Protein AF-A0A7S3C9S2-F1 (afdb_monomer)

Radius of gyration: 31.29 Å; Cα contacts (8 Å, |Δi|>4): 564; chains: 1; bounding box: 54×64×86 Å

Structure (mmCIF, N/CA/C/O backbone):
data_AF-A0A7S3C9S2-F1
#
_entry.id   AF-A0A7S3C9S2-F1
#
loop_
_atom_site.group_PDB
_atom_site.id
_atom_site.type_symbol
_atom_site.label_atom_id
_atom_site.label_alt_id
_atom_site.label_comp_id
_atom_site.label_asym_id
_atom_site.label_entity_id
_atom_site.label_seq_id
_atom_site.pdbx_PDB_ins_code
_atom_site.Cartn_x
_atom_site.Cartn_y
_atom_site.Cartn_z
_atom_site.occupancy
_atom_site.B_iso_or_equiv
_atom_site.auth_seq_id
_atom_site.auth_comp_id
_atom_site.auth_asym_id
_atom_site.auth_atom_id
_atom_site.pdbx_PDB_model_num
ATOM 1 N N . ASP A 1 1 ? 11.816 40.343 -44.370 1.00 40.06 1 ASP A N 1
ATOM 2 C CA . ASP A 1 1 ? 11.109 40.773 -45.582 1.00 40.06 1 ASP A CA 1
ATOM 3 C C . ASP A 1 1 ? 9.606 40.590 -45.374 1.00 40.06 1 ASP A C 1
ATOM 5 O O . ASP A 1 1 ? 9.156 39.450 -45.310 1.00 40.06 1 ASP A O 1
ATOM 9 N N . PRO A 1 2 ? 8.834 41.664 -45.142 1.00 35.62 2 PRO A N 1
ATOM 10 C CA . PRO A 1 2 ? 7.395 41.595 -44.859 1.00 35.62 2 PRO A CA 1
ATOM 11 C C . PRO A 1 2 ? 6.523 41.187 -46.069 1.00 35.62 2 PRO A C 1
ATOM 13 O O . PRO A 1 2 ? 5.301 41.189 -45.965 1.00 35.62 2 PRO A O 1
ATOM 16 N N . HIS A 1 3 ? 7.127 40.784 -47.194 1.00 41.06 3 HIS A N 1
ATOM 17 C CA . HIS A 1 3 ? 6.442 40.414 -48.440 1.00 41.06 3 HIS A CA 1
ATOM 18 C C . HIS A 1 3 ? 6.370 38.905 -48.750 1.00 41.06 3 HIS A C 1
ATOM 20 O O . HIS A 1 3 ? 6.103 38.541 -49.891 1.00 41.06 3 HIS A O 1
ATOM 26 N N . ASN A 1 4 ? 6.585 37.995 -47.792 1.00 47.38 4 ASN A N 1
ATOM 27 C CA . ASN A 1 4 ? 6.572 36.554 -48.105 1.00 47.38 4 ASN A CA 1
ATOM 28 C C . ASN A 1 4 ? 5.754 35.700 -47.125 1.00 47.38 4 ASN A C 1
ATOM 30 O O . ASN A 1 4 ? 6.215 34.672 -46.631 1.00 47.38 4 ASN A O 1
ATOM 34 N N . THR A 1 5 ? 4.516 36.108 -46.849 1.00 48.00 5 THR A N 1
ATOM 35 C CA . THR A 1 5 ? 3.483 35.215 -46.307 1.00 48.00 5 THR A CA 1
ATOM 36 C C . THR A 1 5 ? 2.934 34.348 -47.439 1.00 48.00 5 THR A C 1
ATOM 38 O O . THR A 1 5 ? 1.958 34.685 -48.102 1.00 48.00 5 THR A O 1
ATOM 41 N N . GLN A 1 6 ? 3.588 33.216 -47.697 1.00 52.66 6 GLN A N 1
ATOM 42 C CA . GLN A 1 6 ? 3.094 32.241 -48.667 1.00 52.66 6 GLN A CA 1
ATOM 43 C C . GLN A 1 6 ? 1.871 31.529 -48.092 1.00 52.66 6 GLN A C 1
ATOM 45 O O . GLN A 1 6 ? 1.983 30.743 -47.152 1.00 52.66 6 GLN A O 1
ATOM 50 N N . SER A 1 7 ? 0.702 31.810 -48.662 1.00 57.12 7 SER A N 1
ATOM 51 C CA . SER A 1 7 ? -0.530 31.062 -48.439 1.00 57.12 7 SER A CA 1
ATOM 52 C C . SER A 1 7 ? -0.362 29.639 -48.977 1.00 57.12 7 SER A C 1
ATOM 54 O O . SER A 1 7 ? -0.578 29.360 -50.153 1.00 57.12 7 SER A O 1
ATOM 56 N N . GLY A 1 8 ? 0.076 28.725 -48.113 1.00 61.81 8 GLY A N 1
ATOM 57 C CA . GLY A 1 8 ? 0.123 27.304 -48.426 1.00 61.81 8 GLY A CA 1
ATOM 58 C C . GLY A 1 8 ? -1.188 26.615 -48.056 1.00 61.81 8 GLY A C 1
ATOM 59 O O . GLY A 1 8 ? -1.656 26.759 -46.928 1.00 61.81 8 GLY A O 1
ATOM 60 N N . CYS A 1 9 ? -1.779 25.841 -48.967 1.00 68.50 9 CYS A N 1
ATOM 61 C CA . CYS A 1 9 ? -2.908 24.970 -48.631 1.00 68.50 9 CYS A CA 1
ATOM 62 C C . CYS A 1 9 ? -2.369 23.630 -48.105 1.00 68.50 9 CYS A C 1
ATOM 64 O O . CYS A 1 9 ? -1.525 23.006 -48.756 1.00 68.50 9 CYS A O 1
ATOM 66 N N . ARG A 1 10 ? -2.841 23.186 -46.931 1.00 73.94 10 ARG A N 1
ATOM 67 C CA . ARG A 1 10 ? -2.559 21.855 -46.374 1.00 73.94 10 ARG A CA 1
ATOM 68 C C . ARG A 1 10 ? -3.862 21.080 -46.251 1.00 73.94 10 ARG A C 1
ATOM 70 O O . ARG A 1 10 ? -4.738 21.471 -45.486 1.00 73.94 10 ARG A O 1
ATOM 77 N N . LEU A 1 11 ? -3.960 19.971 -46.975 1.00 78.31 11 LEU A N 1
ATOM 78 C CA . LEU A 1 11 ? -5.043 19.002 -46.816 1.00 78.31 11 LEU A CA 1
ATOM 79 C C . LEU A 1 11 ? -4.501 17.792 -46.064 1.00 78.31 11 LEU A C 1
ATOM 81 O O . LEU A 1 11 ? -3.455 17.257 -46.431 1.00 78.31 11 LEU A O 1
ATOM 85 N N . THR A 1 12 ? -5.214 17.380 -45.020 1.00 80.06 12 THR A N 1
ATOM 86 C CA . THR A 1 12 ? -4.836 16.265 -44.150 1.00 80.06 12 THR A CA 1
ATOM 87 C C . THR A 1 12 ? -5.957 15.234 -44.147 1.00 80.06 12 THR A C 1
ATOM 89 O O . THR A 1 12 ? -7.063 15.504 -43.686 1.00 80.06 12 THR A O 1
ATOM 92 N N . PHE A 1 13 ? -5.658 14.039 -44.648 1.00 84.25 13 PHE A N 1
ATOM 93 C CA . PHE A 1 13 ? -6.542 12.879 -44.632 1.00 84.25 13 PHE A CA 1
ATOM 94 C C . PHE A 1 13 ? -6.069 11.925 -43.544 1.00 84.25 13 PHE A C 1
ATOM 96 O O . PHE A 1 13 ? -4.924 11.481 -43.571 1.00 84.25 13 PHE A O 1
ATOM 103 N N . THR A 1 14 ? -6.924 11.592 -42.581 1.00 85.81 14 THR A N 1
ATOM 104 C CA . THR A 1 14 ? -6.569 10.665 -41.502 1.00 85.81 14 THR A CA 1
ATOM 105 C C . THR A 1 14 ? -7.602 9.560 -41.375 1.00 85.81 14 THR A C 1
ATOM 107 O O . THR A 1 14 ? -8.790 9.748 -41.626 1.00 85.81 14 THR A O 1
ATOM 110 N N . GLY A 1 15 ? -7.136 8.378 -40.986 1.00 82.00 15 GLY A N 1
ATOM 111 C CA . GLY A 1 15 ? -7.998 7.244 -40.703 1.00 82.00 15 GLY A CA 1
ATOM 112 C C . GLY A 1 15 ? -7.443 6.436 -39.545 1.00 82.00 15 GLY A C 1
ATOM 113 O O . GLY A 1 15 ? -6.266 6.070 -39.528 1.00 82.00 15 GLY A O 1
ATOM 114 N N . GLN A 1 16 ? -8.300 6.134 -38.574 1.00 83.25 16 GLN A N 1
ATOM 115 C CA . GLN A 1 16 ? -7.937 5.350 -37.401 1.00 83.25 16 GLN A CA 1
ATOM 116 C C . GLN A 1 16 ? -8.878 4.150 -37.253 1.00 83.25 16 GLN A C 1
ATOM 118 O O . GLN A 1 16 ? -10.098 4.274 -37.266 1.00 83.25 16 GLN A O 1
ATOM 123 N N . ARG A 1 17 ? -8.292 2.961 -37.110 1.00 81.25 17 ARG A N 1
ATOM 124 C CA . ARG A 1 17 ? -8.945 1.705 -36.719 1.00 81.25 17 ARG A CA 1
ATOM 125 C C . ARG A 1 17 ? -8.229 1.138 -35.493 1.00 81.25 17 ARG A C 1
ATOM 127 O O . ARG A 1 17 ? -7.090 1.503 -35.220 1.00 81.25 17 ARG A O 1
ATOM 134 N N . LYS A 1 18 ? -8.877 0.204 -34.787 1.00 71.62 18 LYS A N 1
ATOM 135 C CA . LYS A 1 18 ? -8.487 -0.343 -33.465 1.00 71.62 18 LYS A CA 1
ATOM 136 C C . LYS A 1 18 ? -6.972 -0.526 -33.233 1.00 71.62 18 LYS A C 1
ATOM 138 O O . LYS A 1 18 ? -6.504 -0.193 -32.156 1.00 71.62 18 LYS A O 1
ATOM 143 N N . ASN A 1 19 ? -6.210 -0.969 -34.242 1.00 74.44 19 ASN A N 1
ATOM 144 C CA . ASN A 1 19 ? -4.750 -1.155 -34.176 1.00 74.44 19 ASN A CA 1
ATOM 145 C C . ASN A 1 19 ? -3.974 -0.521 -35.348 1.00 74.44 19 ASN A C 1
ATOM 147 O O . ASN A 1 19 ? -2.808 -0.847 -35.565 1.00 74.44 19 ASN A O 1
ATOM 151 N N . ARG A 1 20 ? -4.609 0.323 -36.164 1.00 76.94 20 ARG A N 1
ATOM 152 C CA . ARG A 1 20 ? -3.981 0.925 -37.345 1.00 76.94 20 ARG A CA 1
ATOM 153 C C . ARG A 1 20 ? -4.358 2.390 -37.436 1.00 76.94 20 ARG A C 1
ATOM 155 O O . ARG A 1 20 ? -5.537 2.712 -37.384 1.00 76.94 20 ARG A O 1
ATOM 162 N N . ALA A 1 21 ? -3.379 3.255 -37.624 1.00 81.12 21 ALA A N 1
ATOM 163 C CA . ALA A 1 21 ? -3.624 4.662 -37.894 1.00 81.12 21 ALA A CA 1
ATOM 164 C C . ALA A 1 21 ? -2.804 5.086 -39.100 1.00 81.12 21 ALA A C 1
ATOM 166 O O . ALA A 1 21 ? -1.632 4.721 -39.208 1.00 81.12 21 ALA A O 1
ATOM 167 N N . TRP A 1 22 ? -3.409 5.856 -39.989 1.00 84.12 22 TRP A N 1
ATOM 168 C CA . TRP A 1 22 ? -2.713 6.452 -41.112 1.00 84.12 22 TRP A CA 1
ATOM 169 C C . TRP A 1 22 ? -3.092 7.921 -41.255 1.00 84.12 22 TRP A C 1
ATOM 171 O O . TRP A 1 22 ? -4.183 8.341 -40.869 1.00 84.12 22 TRP A O 1
ATOM 181 N N . ALA A 1 23 ? -2.154 8.697 -41.775 1.00 79.75 23 ALA A N 1
ATOM 182 C CA . ALA A 1 23 ? -2.336 10.096 -42.107 1.00 79.75 23 ALA A CA 1
ATOM 183 C C . ALA A 1 23 ? -1.644 10.370 -43.439 1.00 79.75 23 ALA A C 1
ATOM 185 O O . ALA A 1 23 ? -0.548 9.865 -43.673 1.00 79.75 23 ALA A O 1
ATOM 186 N N . PHE A 1 24 ? -2.276 11.153 -44.296 1.00 81.69 24 PHE A N 1
ATOM 187 C CA . PHE A 1 24 ? -1.730 11.602 -45.560 1.00 81.69 24 PHE A CA 1
ATOM 188 C C . PHE A 1 24 ? -1.952 13.101 -45.681 1.00 81.69 24 PHE A C 1
ATOM 190 O O . PHE A 1 24 ? -3.086 13.572 -45.674 1.00 81.69 24 PHE A O 1
ATOM 197 N N . ASP A 1 25 ? -0.854 13.832 -45.779 1.00 78.69 25 ASP A N 1
ATOM 198 C CA . ASP A 1 25 ? -0.838 15.276 -45.898 1.00 78.69 25 ASP A CA 1
ATOM 199 C C . ASP A 1 25 ? -0.351 15.659 -47.291 1.00 78.69 25 ASP A C 1
ATOM 201 O O . ASP A 1 25 ? 0.699 15.188 -47.732 1.00 78.69 25 ASP A O 1
ATOM 205 N N . THR A 1 26 ? -1.070 16.557 -47.955 1.00 77.88 26 THR A N 1
ATOM 206 C CA . THR A 1 26 ? -0.602 17.246 -49.164 1.00 77.88 26 THR A CA 1
ATOM 207 C C . THR A 1 26 ? -0.434 18.721 -48.856 1.00 77.88 26 THR A C 1
ATOM 209 O O . THR A 1 26 ? -1.352 19.350 -48.326 1.00 77.88 26 THR A O 1
ATOM 212 N N . TYR A 1 27 ? 0.725 19.274 -49.193 1.00 75.62 27 TYR A N 1
ATOM 213 C CA . TYR A 1 27 ? 1.062 20.677 -48.996 1.00 75.62 27 TYR A CA 1
ATOM 214 C C . TYR A 1 27 ? 1.377 21.333 -50.343 1.00 75.62 27 TYR A C 1
ATOM 216 O O . TYR A 1 27 ? 2.265 20.896 -51.075 1.00 75.62 27 TYR A O 1
ATOM 224 N N . ALA A 1 28 ? 0.645 22.400 -50.656 1.00 60.25 28 ALA A N 1
ATOM 225 C CA . ALA A 1 28 ? 0.863 23.238 -51.829 1.00 60.25 28 ALA A CA 1
ATOM 226 C C . ALA A 1 28 ? 1.344 24.625 -51.371 1.00 60.25 28 ALA A C 1
ATOM 228 O O . ALA A 1 28 ? 0.537 25.422 -50.905 1.00 60.25 28 ALA A O 1
ATOM 229 N N . GLY A 1 29 ? 2.660 24.873 -51.458 1.00 63.59 29 GLY A N 1
ATOM 230 C CA . GLY A 1 29 ? 3.357 26.142 -51.164 1.00 63.59 29 GLY A CA 1
ATOM 231 C C . GLY A 1 29 ? 4.508 26.376 -52.166 1.00 63.59 29 GLY A C 1
ATOM 232 O O . GLY A 1 29 ? 4.402 25.903 -53.293 1.00 63.59 29 GLY A O 1
ATOM 233 N N . LYS A 1 30 ? 5.634 27.028 -51.798 1.00 54.78 30 LYS A N 1
ATOM 234 C CA . LYS A 1 30 ? 6.797 27.226 -52.717 1.00 54.78 30 LYS A CA 1
ATOM 235 C C . LYS A 1 30 ? 7.323 25.940 -53.363 1.00 54.78 30 LYS A C 1
ATOM 237 O O . LYS A 1 30 ? 7.888 25.984 -54.450 1.00 54.78 30 LYS A O 1
ATOM 242 N N . VAL A 1 31 ? 7.191 24.822 -52.655 1.00 57.59 31 VAL A N 1
ATOM 243 C CA . VAL A 1 31 ? 7.533 23.478 -53.116 1.00 57.59 31 VAL A CA 1
ATOM 244 C C . VAL A 1 31 ? 6.328 22.600 -52.808 1.00 57.59 31 VAL A C 1
ATOM 246 O O . VAL A 1 31 ? 5.899 22.527 -51.655 1.00 57.59 31 VAL A O 1
ATOM 249 N N . MET A 1 32 ? 5.752 21.976 -53.836 1.00 67.19 32 MET A N 1
ATOM 250 C CA . MET A 1 32 ? 4.697 20.986 -53.636 1.00 67.19 32 MET A CA 1
ATOM 251 C C . MET A 1 32 ? 5.268 19.739 -52.975 1.00 67.19 32 MET A C 1
ATOM 253 O O . MET A 1 32 ? 6.353 19.275 -53.328 1.00 67.19 32 MET A O 1
ATOM 257 N N . GLY A 1 33 ? 4.501 19.153 -52.062 1.00 69.50 33 GLY A N 1
ATOM 258 C CA . GLY A 1 33 ? 4.828 17.827 -51.590 1.00 69.50 33 GLY A CA 1
ATOM 259 C C . GLY A 1 33 ? 3.732 17.110 -50.835 1.00 69.50 33 GLY A C 1
ATOM 260 O O . GLY A 1 33 ? 2.665 17.639 -50.533 1.00 69.50 33 GLY A O 1
ATOM 261 N N . PHE A 1 34 ? 4.021 15.846 -50.574 1.00 76.25 34 PHE A N 1
ATOM 262 C CA . PHE A 1 34 ? 3.173 14.908 -49.879 1.00 76.25 34 PHE A CA 1
ATOM 263 C C . PHE A 1 34 ? 3.948 14.270 -48.728 1.00 76.25 34 PHE A C 1
ATOM 265 O O . PHE A 1 34 ? 5.146 13.984 -48.835 1.00 76.25 34 PHE A O 1
ATOM 272 N N . SER A 1 35 ? 3.248 13.999 -47.631 1.00 77.75 35 SER A N 1
ATOM 273 C CA . SER A 1 35 ? 3.745 13.130 -46.576 1.00 77.75 35 SER A CA 1
ATOM 274 C C . SER A 1 35 ? 2.661 12.170 -46.109 1.00 77.75 35 SER A C 1
ATOM 276 O O . SER A 1 35 ? 1.636 12.597 -45.590 1.00 77.75 35 SER A O 1
ATOM 278 N N . GLY A 1 36 ? 2.891 10.873 -46.266 1.00 77.06 36 GLY A N 1
ATOM 279 C CA . GLY A 1 36 ? 2.043 9.814 -45.737 1.00 77.06 36 GLY A CA 1
ATOM 280 C C . GLY A 1 36 ? 2.724 9.101 -44.580 1.00 77.06 36 GLY A C 1
ATOM 281 O O . GLY A 1 36 ? 3.916 8.821 -44.644 1.00 77.06 36 GLY A O 1
ATOM 282 N N . GLN A 1 37 ? 1.982 8.757 -43.534 1.00 79.88 37 GLN A N 1
ATOM 283 C CA . GLN A 1 37 ? 2.429 7.824 -42.509 1.00 79.88 37 GLN A CA 1
ATOM 284 C C . GLN A 1 37 ? 1.363 6.768 -42.240 1.00 79.88 37 GLN A C 1
ATOM 286 O O . GLN A 1 37 ? 0.199 7.094 -42.042 1.00 79.88 37 GLN A O 1
ATOM 291 N N . GLY A 1 38 ? 1.763 5.502 -42.207 1.00 77.94 38 GLY A N 1
ATOM 292 C CA . GLY A 1 38 ? 0.939 4.377 -41.784 1.00 77.94 38 GLY A CA 1
ATOM 293 C C . GLY A 1 38 ? 1.565 3.741 -40.556 1.00 77.94 38 GLY A C 1
ATOM 294 O O . GLY A 1 38 ? 2.767 3.509 -40.532 1.00 77.94 38 GLY A O 1
ATOM 295 N N . THR A 1 39 ? 0.777 3.468 -39.525 1.00 77.88 39 THR A N 1
ATOM 296 C CA . THR A 1 39 ? 1.230 2.809 -38.300 1.00 77.88 39 THR A CA 1
ATOM 297 C C . THR A 1 39 ? 0.312 1.643 -37.968 1.00 77.88 39 THR A C 1
ATOM 299 O O . THR A 1 39 ? -0.909 1.771 -38.028 1.00 77.88 39 THR A O 1
ATOM 302 N N . ALA A 1 40 ? 0.897 0.502 -37.622 1.00 79.12 40 ALA A N 1
ATOM 303 C CA . ALA A 1 40 ? 0.190 -0.677 -37.146 1.00 79.12 40 ALA A CA 1
ATOM 304 C C . ALA A 1 40 ? 0.758 -1.078 -35.785 1.00 79.12 40 ALA A C 1
ATOM 306 O O . ALA A 1 40 ? 1.971 -1.234 -35.641 1.00 79.12 40 ALA A O 1
ATOM 307 N N . LEU A 1 41 ? -0.121 -1.229 -34.796 1.00 78.12 41 LEU A N 1
ATOM 308 C CA . LEU A 1 41 ? 0.212 -1.748 -33.477 1.00 78.12 41 LEU A CA 1
ATOM 309 C C . LEU A 1 41 ? -0.054 -3.253 -33.447 1.00 78.12 41 LEU A C 1
ATOM 311 O O . LEU A 1 41 ? -1.139 -3.716 -33.799 1.00 78.12 41 LEU A O 1
ATOM 315 N N . LEU A 1 42 ? 0.945 -4.012 -33.022 1.00 74.94 42 LEU A N 1
ATOM 316 C CA . LEU A 1 42 ? 0.909 -5.462 -32.910 1.00 74.94 42 LEU A CA 1
ATOM 317 C C . LEU A 1 42 ? 1.064 -5.825 -31.432 1.00 74.94 42 LEU A C 1
ATOM 319 O O . LEU A 1 42 ? 2.103 -5.522 -30.846 1.00 74.94 42 LEU A O 1
ATOM 323 N N . PRO A 1 43 ? 0.058 -6.440 -30.791 1.00 65.94 43 PRO A N 1
ATOM 324 C CA . PRO A 1 43 ? 0.254 -6.992 -29.461 1.00 65.94 43 PRO A CA 1
ATOM 325 C C . PRO A 1 43 ? 1.251 -8.147 -29.566 1.00 65.94 43 PRO A C 1
ATOM 327 O O . PRO A 1 43 ? 1.032 -9.082 -30.333 1.00 65.94 43 PRO A O 1
ATOM 330 N N . LEU A 1 44 ? 2.355 -8.060 -28.831 1.00 67.06 44 LEU A N 1
ATOM 331 C CA . LEU A 1 44 ? 3.377 -9.101 -28.829 1.00 67.06 44 LEU A CA 1
ATOM 332 C C . LEU A 1 44 ? 3.192 -9.994 -27.593 1.00 67.06 44 LEU A C 1
ATOM 334 O O . LEU A 1 44 ? 2.867 -9.479 -26.518 1.00 67.06 44 LEU A O 1
ATOM 338 N N . PRO A 1 45 ? 3.374 -11.321 -27.720 1.00 58.19 45 PRO A N 1
ATOM 339 C CA . PRO A 1 45 ? 3.282 -12.229 -26.585 1.00 58.19 45 PRO A CA 1
ATOM 340 C C . PRO A 1 45 ? 4.400 -11.913 -25.578 1.00 58.19 45 PRO A C 1
ATOM 342 O O . PRO A 1 45 ? 5.584 -12.041 -25.879 1.00 58.19 45 PRO A O 1
ATOM 345 N N . GLY A 1 46 ? 4.018 -11.451 -24.385 1.00 54.03 46 GLY A N 1
ATOM 346 C CA . GLY A 1 46 ? 4.934 -11.114 -23.294 1.00 54.03 46 GLY A CA 1
ATOM 347 C C . GLY A 1 46 ? 4.984 -12.233 -22.257 1.00 54.03 46 GLY A C 1
ATOM 348 O O . GLY A 1 46 ? 4.031 -12.418 -21.504 1.00 54.03 46 GLY A O 1
ATOM 349 N N . GLY A 1 47 ? 6.091 -12.979 -22.250 1.00 44.31 47 GLY A N 1
ATOM 350 C CA . GLY A 1 47 ? 6.291 -14.217 -21.495 1.00 44.31 47 GLY A CA 1
ATOM 351 C C . GLY A 1 47 ? 6.278 -14.106 -19.965 1.00 44.31 47 GLY A C 1
ATOM 352 O O . GLY A 1 47 ? 6.685 -13.110 -19.366 1.00 44.31 47 GLY A O 1
ATOM 353 N N . GLY A 1 48 ? 5.819 -15.200 -19.353 1.00 39.50 48 GLY A N 1
ATOM 354 C CA . GLY A 1 48 ? 5.857 -15.497 -17.923 1.00 39.50 48 GLY A CA 1
ATOM 355 C C . GLY A 1 48 ? 4.561 -16.171 -17.476 1.00 39.50 48 GLY A C 1
ATOM 356 O O . GLY A 1 48 ? 3.594 -15.472 -17.187 1.00 39.50 48 GLY A O 1
ATOM 357 N N . LYS A 1 49 ? 4.547 -17.510 -17.417 1.00 33.16 49 LYS A N 1
ATOM 358 C CA . LYS A 1 49 ? 3.508 -18.277 -16.715 1.00 33.16 49 LYS A CA 1
ATOM 359 C C . LYS A 1 49 ? 3.773 -18.137 -15.210 1.00 33.16 49 LYS A C 1
ATOM 361 O O . LYS A 1 49 ? 4.869 -18.472 -14.769 1.00 33.16 49 LYS A O 1
ATOM 366 N N . ARG A 1 50 ? 2.814 -17.629 -14.436 1.00 33.44 50 ARG A N 1
ATOM 367 C CA . ARG A 1 50 ? 2.678 -18.008 -13.023 1.00 33.44 50 ARG A CA 1
ATOM 368 C C . ARG A 1 50 ? 1.489 -18.955 -12.993 1.00 33.44 50 ARG A C 1
ATOM 370 O O . ARG A 1 50 ? 0.410 -18.560 -13.415 1.00 33.44 50 ARG A O 1
ATOM 377 N N . SER A 1 51 ? 1.726 -20.196 -12.595 1.00 31.20 51 SER A N 1
ATOM 378 C CA . SER A 1 51 ? 0.673 -21.102 -12.158 1.00 31.20 51 SER A CA 1
ATOM 379 C C . SER A 1 51 ? 0.170 -20.571 -10.819 1.00 31.20 51 SER A C 1
ATOM 381 O O . SER A 1 51 ? 0.826 -20.762 -9.799 1.00 31.20 51 SER A O 1
ATOM 383 N N . VAL A 1 52 ? -0.915 -19.810 -10.857 1.00 34.00 52 VAL A N 1
ATOM 384 C CA . VAL A 1 52 ? -1.807 -19.653 -9.710 1.00 34.00 52 VAL A CA 1
ATOM 385 C C . VAL A 1 52 ? -3.044 -20.438 -10.115 1.00 34.00 52 VAL A C 1
ATOM 387 O O . VAL A 1 52 ? -3.550 -20.242 -11.222 1.00 34.00 52 VAL A O 1
ATOM 390 N N . GLU A 1 53 ? -3.394 -21.432 -9.307 1.00 44.56 53 GLU A N 1
ATOM 391 C CA . GLU A 1 53 ? -4.621 -22.196 -9.485 1.00 44.56 53 GLU A CA 1
ATOM 392 C C . GLU A 1 53 ? -5.818 -21.245 -9.374 1.00 44.56 53 GLU A C 1
ATOM 394 O O . GLU A 1 53 ? -5.858 -20.388 -8.498 1.00 44.56 53 GLU A O 1
ATOM 399 N N . GLU A 1 54 ? -6.744 -21.434 -10.312 1.00 40.69 54 GLU A N 1
ATOM 400 C CA . GLU A 1 54 ? -8.057 -20.802 -10.453 1.00 40.69 54 GLU A CA 1
ATOM 401 C C . GLU A 1 54 ? -8.088 -19.330 -10.934 1.00 40.69 54 GLU A C 1
ATOM 403 O O . GLU A 1 54 ? -7.554 -18.402 -10.341 1.00 40.69 54 GLU A O 1
ATOM 408 N N . GLU A 1 55 ? -8.761 -19.164 -12.081 1.00 35.25 55 GLU A N 1
ATOM 409 C CA . GLU A 1 55 ? -9.029 -17.945 -12.862 1.00 35.25 55 GLU A CA 1
ATOM 410 C C . GLU A 1 55 ? -7.897 -17.394 -13.771 1.00 35.25 55 GLU A C 1
ATOM 412 O O . GLU A 1 55 ? -7.082 -16.537 -13.422 1.00 35.25 55 GLU A O 1
ATOM 417 N N . GLU A 1 56 ? -7.890 -17.849 -15.036 1.00 31.67 56 GLU A N 1
ATOM 418 C CA . GLU A 1 56 ? -7.063 -17.294 -16.119 1.00 31.67 56 GLU A CA 1
ATOM 419 C C . GLU A 1 56 ? -7.495 -15.860 -16.486 1.00 31.67 56 GLU A C 1
ATOM 421 O O . GLU A 1 56 ? -8.189 -15.623 -17.476 1.00 31.67 56 GLU A O 1
ATOM 426 N N . VAL A 1 57 ? -7.039 -14.859 -15.732 1.00 35.22 57 VAL A N 1
ATOM 427 C CA . VAL A 1 57 ? -7.138 -13.458 -16.161 1.00 35.22 57 VAL A CA 1
ATOM 428 C C . VAL A 1 57 ? -6.026 -13.177 -17.189 1.00 35.22 57 VAL A C 1
ATOM 430 O O . VAL A 1 57 ? -4.837 -13.215 -16.845 1.00 35.22 57 VAL A O 1
ATOM 433 N N . PRO A 1 58 ? -6.336 -12.873 -18.468 1.00 37.84 58 PRO A N 1
ATOM 434 C CA . PRO A 1 58 ? -5.308 -12.587 -19.462 1.00 37.84 58 PRO A CA 1
ATOM 435 C C . PRO A 1 58 ? -4.549 -11.315 -19.068 1.00 37.84 58 PRO A C 1
ATOM 437 O O . PRO A 1 58 ? -5.126 -10.228 -19.008 1.00 37.84 58 PRO A O 1
ATOM 440 N N . ARG A 1 59 ? -3.232 -11.434 -18.823 1.00 44.34 59 ARG A N 1
ATOM 441 C CA . ARG A 1 59 ? -2.356 -10.281 -18.545 1.00 44.34 59 ARG A CA 1
ATOM 442 C C . ARG A 1 59 ? -2.623 -9.156 -19.546 1.00 44.34 59 ARG A C 1
ATOM 444 O O . ARG A 1 59 ? -2.620 -9.377 -20.761 1.00 44.34 59 ARG A O 1
ATOM 451 N N . ALA A 1 60 ? -2.759 -7.928 -19.039 1.00 46.22 60 ALA A N 1
ATOM 452 C CA . ALA A 1 60 ? -2.701 -6.732 -19.866 1.00 46.22 60 ALA A CA 1
ATOM 453 C C . ALA A 1 60 ? -1.454 -6.817 -20.759 1.00 46.22 60 ALA A C 1
ATOM 455 O O . ALA A 1 60 ? -0.351 -7.065 -20.273 1.00 46.22 60 ALA A O 1
ATOM 456 N N . LYS A 1 61 ? -1.645 -6.676 -22.075 1.00 49.50 61 LYS A N 1
ATOM 457 C CA . LYS A 1 61 ? -0.598 -6.782 -23.102 1.00 49.50 61 LYS A CA 1
ATOM 458 C C . LYS A 1 61 ? 0.559 -5.839 -22.752 1.00 49.50 61 LYS A C 1
ATOM 460 O O . LYS A 1 61 ? 0.491 -4.647 -23.032 1.00 49.50 61 LYS A O 1
ATOM 465 N N . THR A 1 62 ? 1.606 -6.364 -22.115 1.00 58.28 62 THR A N 1
ATOM 466 C CA . THR A 1 62 ? 2.730 -5.559 -21.606 1.00 58.28 62 THR A CA 1
ATOM 467 C C . THR A 1 62 ? 3.631 -5.072 -22.725 1.00 58.28 62 THR A C 1
ATOM 469 O O . THR A 1 62 ? 4.287 -4.044 -22.575 1.00 58.28 62 THR A O 1
ATOM 472 N N . PHE A 1 63 ? 3.646 -5.789 -23.849 1.00 67.94 63 PHE A N 1
ATOM 473 C CA . PHE A 1 63 ? 4.527 -5.531 -24.973 1.00 67.94 63 PHE A CA 1
ATOM 474 C C . PHE A 1 63 ? 3.728 -5.130 -26.217 1.00 67.94 63 PHE A C 1
ATOM 476 O O . PHE A 1 63 ? 2.847 -5.854 -26.689 1.00 67.94 63 PHE A O 1
ATOM 483 N N . VAL A 1 64 ? 4.048 -3.956 -26.755 1.00 75.38 64 VAL A N 1
ATOM 484 C CA . VAL A 1 64 ? 3.409 -3.382 -27.940 1.00 75.38 64 VAL A CA 1
ATOM 485 C C . VAL A 1 64 ? 4.460 -3.239 -29.030 1.00 75.38 64 VAL A C 1
ATOM 487 O O . VAL A 1 64 ? 5.398 -2.450 -28.911 1.00 75.38 64 VAL A O 1
ATOM 490 N N . GLY A 1 65 ? 4.298 -4.010 -30.100 1.00 80.69 65 GLY A N 1
ATOM 491 C CA . GLY A 1 65 ? 5.000 -3.817 -31.359 1.00 80.69 65 GLY A CA 1
ATOM 492 C C . GLY A 1 65 ? 4.355 -2.688 -32.158 1.00 80.69 65 GLY A C 1
ATOM 493 O O . GLY A 1 65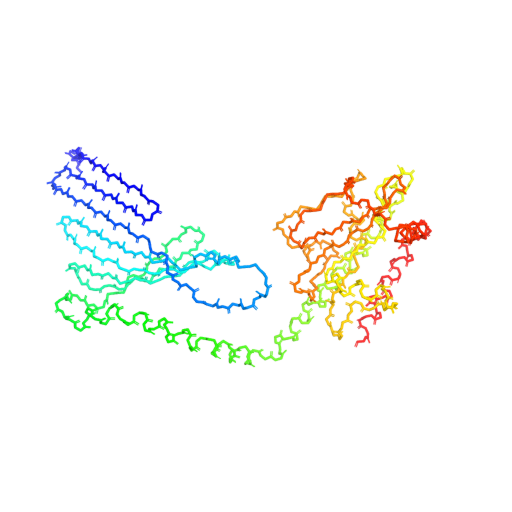 ? 3.138 -2.518 -32.147 1.00 80.69 65 GLY A O 1
ATOM 494 N N . LYS A 1 66 ? 5.161 -1.908 -32.868 1.00 82.25 66 LYS A N 1
ATOM 495 C CA . LYS A 1 66 ? 4.718 -0.858 -33.779 1.00 82.25 66 LYS A CA 1
ATOM 496 C C . LYS A 1 66 ? 5.535 -0.923 -35.060 1.00 82.25 66 LYS A C 1
ATOM 498 O O . LYS A 1 66 ? 6.744 -0.703 -35.031 1.00 82.25 66 LYS A O 1
ATOM 503 N N . CYS A 1 67 ? 4.852 -1.131 -36.177 1.00 83.25 67 CYS A N 1
ATOM 504 C CA . CYS A 1 67 ? 5.406 -0.950 -37.514 1.00 83.25 67 CYS A CA 1
ATOM 505 C C . CYS A 1 67 ? 4.909 0.386 -38.061 1.00 83.25 67 CYS A C 1
ATOM 507 O O . CYS A 1 67 ? 3.715 0.678 -37.976 1.00 83.25 67 CYS A O 1
ATOM 509 N N . ALA A 1 68 ? 5.805 1.214 -38.583 1.00 82.81 68 ALA A N 1
ATOM 510 C CA . ALA A 1 68 ? 5.486 2.508 -39.153 1.00 82.81 68 ALA A CA 1
ATOM 511 C C . ALA A 1 68 ? 6.157 2.670 -40.516 1.00 82.81 68 ALA A C 1
ATOM 513 O O . ALA A 1 68 ? 7.350 2.442 -40.653 1.00 82.81 68 ALA A O 1
ATOM 514 N N . PHE A 1 69 ? 5.394 3.098 -41.507 1.00 84.31 69 PHE A N 1
ATOM 515 C CA . PHE A 1 69 ? 5.898 3.506 -42.809 1.00 84.31 69 PHE A CA 1
ATOM 516 C C . PHE A 1 69 ? 5.655 5.001 -42.951 1.00 84.31 69 PHE A C 1
ATOM 518 O O . PHE A 1 69 ? 4.540 5.447 -42.687 1.00 84.31 69 PHE A O 1
ATOM 525 N N . LYS A 1 70 ? 6.672 5.775 -43.322 1.00 84.25 70 LYS A N 1
ATOM 526 C CA . LYS A 1 70 ? 6.557 7.208 -43.590 1.00 84.25 70 LYS A CA 1
ATOM 527 C C . LYS A 1 70 ? 7.129 7.490 -44.970 1.00 84.25 70 LYS A C 1
ATOM 529 O O . LYS A 1 70 ? 8.307 7.263 -45.206 1.00 84.25 70 LYS A O 1
ATOM 534 N N . ALA A 1 71 ? 6.300 8.001 -45.862 1.00 81.31 71 ALA A N 1
ATOM 535 C CA . ALA A 1 71 ? 6.716 8.531 -47.147 1.00 81.31 71 ALA A CA 1
ATOM 536 C C . ALA A 1 71 ? 6.626 10.053 -47.079 1.00 81.31 71 ALA A C 1
ATOM 538 O O . ALA A 1 71 ? 5.626 10.592 -46.616 1.00 81.31 71 ALA A O 1
ATOM 539 N N . ARG A 1 72 ? 7.666 10.744 -47.515 1.00 80.19 72 ARG A N 1
ATOM 540 C CA . ARG A 1 72 ? 7.789 12.196 -47.583 1.00 80.19 72 ARG A CA 1
ATOM 541 C C . ARG A 1 72 ? 8.479 12.521 -48.905 1.00 80.19 72 ARG A C 1
ATOM 543 O O . ARG A 1 72 ? 9.231 11.693 -49.414 1.00 80.19 72 ARG A O 1
ATOM 550 N N . THR A 1 73 ? 8.262 13.711 -49.449 1.00 78.69 73 THR A N 1
ATOM 551 C CA . THR A 1 73 ? 8.904 14.127 -50.711 1.00 78.69 73 THR A CA 1
ATOM 552 C C . THR A 1 73 ? 10.417 13.969 -50.730 1.00 78.69 73 THR A C 1
ATOM 554 O O . THR A 1 73 ? 10.987 13.698 -51.778 1.00 78.69 73 THR A O 1
ATOM 557 N N . ASP A 1 74 ? 11.060 14.143 -49.579 1.00 76.00 74 ASP A N 1
ATOM 558 C CA . ASP A 1 74 ? 12.507 14.069 -49.407 1.00 76.00 74 ASP A CA 1
ATOM 559 C C . ASP A 1 74 ? 12.965 12.797 -48.681 1.00 76.00 74 ASP A C 1
ATOM 561 O O . ASP A 1 74 ? 14.164 12.614 -48.492 1.00 76.00 74 ASP A O 1
ATOM 565 N N . ALA A 1 75 ? 12.045 11.938 -48.222 1.00 75.69 75 ALA A N 1
ATOM 566 C CA . ALA A 1 75 ? 12.397 10.822 -47.353 1.00 75.69 75 ALA A CA 1
ATOM 567 C C . ALA A 1 75 ? 11.403 9.660 -47.392 1.00 75.69 75 ALA A C 1
ATOM 569 O O . ALA A 1 75 ? 10.199 9.838 -47.243 1.00 75.69 75 ALA A O 1
ATOM 570 N N . LEU A 1 76 ? 11.932 8.442 -47.465 1.00 81.62 76 LEU A N 1
ATOM 571 C CA . LEU A 1 76 ? 11.192 7.216 -47.188 1.00 81.62 76 LEU A CA 1
ATOM 572 C C . LEU A 1 76 ? 11.764 6.576 -45.921 1.00 81.62 76 LEU A C 1
ATOM 574 O O . LEU A 1 76 ? 12.954 6.266 -45.906 1.00 81.62 76 LEU A O 1
ATOM 578 N N . ASP A 1 77 ? 10.926 6.364 -44.904 1.00 83.50 77 ASP A N 1
ATOM 579 C CA . ASP A 1 77 ? 11.296 5.703 -43.653 1.00 83.50 77 ASP A CA 1
ATOM 580 C C . ASP A 1 77 ? 10.406 4.479 -43.393 1.00 83.50 77 ASP A C 1
ATOM 582 O O . ASP A 1 77 ? 9.182 4.590 -43.288 1.00 83.50 77 ASP A O 1
ATOM 586 N N . LEU A 1 78 ? 11.020 3.315 -43.196 1.00 84.94 78 LEU A N 1
ATOM 587 C CA . LEU A 1 78 ? 10.367 2.127 -42.649 1.00 84.94 78 LEU A CA 1
ATOM 588 C C . LEU A 1 78 ? 10.885 1.889 -41.234 1.00 84.94 78 LEU A C 1
ATOM 590 O O . LEU A 1 78 ? 12.086 1.776 -41.030 1.00 84.94 78 LEU A O 1
ATOM 594 N N . GLU A 1 79 ? 9.995 1.781 -40.255 1.00 85.06 79 GLU A N 1
ATOM 595 C CA . GLU A 1 79 ? 10.335 1.582 -38.852 1.00 85.06 79 GLU A CA 1
ATOM 596 C C . GLU A 1 79 ? 9.604 0.376 -38.260 1.00 85.06 79 GLU A C 1
ATOM 598 O O . GLU A 1 79 ? 8.384 0.257 -38.350 1.00 85.06 79 GLU A O 1
ATOM 603 N N . VAL A 1 80 ? 10.350 -0.487 -37.578 1.00 86.12 80 VAL A N 1
ATOM 604 C CA . VAL A 1 80 ? 9.830 -1.571 -36.741 1.00 86.12 80 VAL A CA 1
ATOM 605 C C . VAL A 1 80 ? 10.294 -1.309 -35.322 1.00 86.12 80 VAL A C 1
ATOM 607 O O . VAL A 1 80 ? 11.472 -1.078 -35.079 1.00 86.12 80 VAL A O 1
ATOM 610 N N . SER A 1 81 ? 9.370 -1.302 -34.373 1.00 84.81 81 SER A N 1
ATOM 611 C CA . SER A 1 81 ? 9.660 -0.959 -32.988 1.00 84.81 81 SER A CA 1
ATOM 612 C C . SER A 1 81 ? 8.858 -1.793 -32.016 1.00 84.81 81 SER A C 1
ATOM 614 O O . SER A 1 81 ? 7.814 -2.338 -32.356 1.00 84.81 81 SER A O 1
ATOM 616 N N . ALA A 1 82 ? 9.368 -1.896 -30.803 1.00 84.25 82 ALA A N 1
ATOM 617 C CA . ALA A 1 82 ? 8.807 -2.680 -29.727 1.00 84.25 82 ALA A CA 1
ATOM 618 C C . ALA A 1 82 ? 8.978 -1.896 -28.429 1.00 84.25 82 ALA A C 1
ATOM 620 O O . ALA A 1 82 ? 10.064 -1.395 -28.147 1.00 84.25 82 ALA A O 1
ATOM 621 N N . SER A 1 83 ? 7.913 -1.770 -27.645 1.00 81.06 83 SER A N 1
ATOM 622 C CA . SER A 1 83 ? 7.944 -1.077 -26.358 1.00 81.06 83 SER A CA 1
ATOM 623 C C . SER A 1 83 ? 7.173 -1.842 -25.298 1.00 81.06 83 SER A C 1
ATOM 625 O O . SER A 1 83 ? 6.085 -2.353 -25.571 1.00 81.06 83 SER A O 1
ATOM 627 N N . ARG A 1 84 ? 7.713 -1.855 -24.084 1.00 80.88 84 ARG A N 1
ATOM 628 C CA . ARG A 1 84 ? 7.087 -2.377 -22.878 1.00 80.88 84 ARG A CA 1
ATOM 629 C C . ARG A 1 84 ? 6.712 -1.228 -21.958 1.00 80.88 84 ARG A C 1
ATOM 631 O O . ARG A 1 84 ? 7.523 -0.329 -21.754 1.00 80.88 84 ARG A O 1
ATOM 638 N N . LYS A 1 85 ? 5.506 -1.268 -21.395 1.00 76.38 85 LYS A N 1
ATOM 639 C CA . LYS A 1 85 ? 5.109 -0.377 -20.299 1.00 76.38 85 LYS A CA 1
ATOM 640 C C . LYS A 1 85 ? 5.156 -1.156 -18.992 1.00 76.38 85 LYS A C 1
ATOM 642 O O . LYS A 1 85 ? 4.544 -2.221 -18.902 1.00 76.38 85 LYS A O 1
ATOM 647 N N . ASP A 1 86 ? 5.857 -0.621 -18.002 1.00 73.25 86 ASP A N 1
ATOM 648 C CA . ASP A 1 86 ? 5.883 -1.197 -16.667 1.00 73.25 86 ASP A CA 1
ATOM 649 C C . ASP A 1 86 ? 4.673 -0.691 -15.861 1.00 73.25 86 ASP A C 1
ATOM 651 O O . ASP A 1 86 ? 4.429 0.520 -15.802 1.00 73.25 86 ASP A O 1
ATOM 655 N N . PRO A 1 87 ? 3.870 -1.602 -15.275 1.00 60.22 87 PRO A N 1
ATOM 656 C CA . PRO A 1 87 ? 2.613 -1.239 -14.625 1.00 60.22 87 PRO A CA 1
ATOM 657 C C . PRO A 1 87 ? 2.816 -0.438 -13.331 1.00 60.22 87 PRO A C 1
ATOM 659 O O . PRO A 1 87 ? 1.987 0.413 -13.032 1.00 60.22 87 PRO A O 1
ATOM 662 N N . GLY A 1 88 ? 3.922 -0.653 -12.607 1.00 62.56 88 GLY A N 1
ATOM 663 C CA . GLY A 1 88 ? 4.177 -0.007 -11.312 1.00 62.56 88 GLY A CA 1
ATOM 664 C C . GLY A 1 88 ? 4.752 1.413 -11.382 1.00 62.56 88 GLY A C 1
ATOM 665 O O . GLY A 1 88 ? 4.530 2.199 -10.473 1.00 62.56 88 GLY A O 1
ATOM 666 N N . THR A 1 89 ? 5.471 1.777 -12.449 1.00 66.44 89 THR A N 1
ATOM 667 C CA . THR A 1 89 ? 6.251 3.036 -12.501 1.00 66.44 89 THR A CA 1
ATOM 668 C C . THR A 1 89 ? 5.807 4.002 -13.603 1.00 66.44 89 THR A C 1
ATOM 670 O O . THR A 1 89 ? 6.420 5.049 -13.797 1.00 66.44 89 THR A O 1
ATOM 673 N N . GLN A 1 90 ? 4.755 3.665 -14.365 1.00 73.19 90 GLN A N 1
ATOM 674 C CA . GLN A 1 90 ? 4.323 4.382 -15.581 1.00 73.19 90 GLN A CA 1
ATOM 675 C C . GLN A 1 90 ? 5.445 4.628 -16.613 1.00 73.19 90 GLN A C 1
ATOM 677 O O . GLN A 1 90 ? 5.263 5.398 -17.562 1.00 73.19 90 GLN A O 1
ATOM 682 N N . VAL A 1 91 ? 6.590 3.958 -16.465 1.00 78.75 91 VAL A N 1
ATOM 683 C CA . VAL A 1 91 ? 7.720 4.031 -17.385 1.00 78.75 91 VAL A CA 1
ATOM 684 C C . VAL A 1 91 ? 7.447 3.104 -18.564 1.00 78.75 91 VAL A C 1
ATOM 686 O O . VAL A 1 91 ? 6.970 1.980 -18.414 1.00 78.75 91 VAL A O 1
ATOM 689 N N . SER A 1 92 ? 7.740 3.586 -19.765 1.00 80.44 92 SER A N 1
ATOM 690 C CA . SER A 1 92 ? 7.738 2.781 -20.981 1.00 80.44 92 SER A CA 1
ATOM 691 C C . SER A 1 92 ? 9.127 2.776 -21.591 1.00 80.44 92 SER A C 1
ATOM 693 O O . SER A 1 92 ? 9.720 3.832 -21.787 1.00 80.44 92 SER A O 1
ATOM 695 N N . LEU A 1 93 ? 9.647 1.593 -21.892 1.00 83.94 93 LEU A N 1
ATOM 696 C CA . LEU A 1 93 ? 10.946 1.411 -22.525 1.00 83.94 93 LEU A CA 1
ATOM 697 C C . LEU A 1 93 ? 10.765 0.621 -23.807 1.00 83.94 93 LEU A C 1
ATOM 699 O O . LEU A 1 93 ? 10.020 -0.355 -23.856 1.00 83.94 93 LEU A O 1
ATOM 703 N N . GLY A 1 94 ? 11.441 1.037 -24.863 1.00 84.62 94 GLY A N 1
ATOM 704 C CA . GLY A 1 94 ? 11.353 0.373 -26.145 1.00 84.62 94 GLY A CA 1
ATOM 705 C C . GLY A 1 94 ? 12.549 0.627 -27.033 1.00 84.62 94 GLY A C 1
ATOM 706 O O . GLY A 1 94 ? 13.356 1.525 -26.808 1.00 84.62 94 GLY A O 1
ATOM 707 N N . TRP A 1 95 ? 12.624 -0.164 -28.086 1.00 86.94 95 TRP A N 1
ATOM 708 C CA . TRP A 1 95 ? 13.611 -0.032 -29.141 1.00 86.94 95 TRP A CA 1
ATOM 709 C C . TRP A 1 95 ? 12.900 0.023 -30.492 1.00 86.94 95 TRP A C 1
ATOM 711 O O . TRP A 1 95 ? 11.734 -0.356 -30.627 1.00 86.94 95 TRP A O 1
ATOM 721 N N . GLY A 1 96 ? 13.584 0.517 -31.515 1.00 87.12 96 GLY A N 1
ATOM 722 C CA . GLY A 1 96 ? 13.117 0.408 -32.886 1.00 87.12 96 GLY A CA 1
ATOM 723 C C . GLY A 1 96 ? 14.249 0.497 -33.886 1.00 87.12 96 GLY A C 1
ATOM 724 O O . GLY A 1 96 ? 15.193 1.249 -33.684 1.00 87.12 96 GLY A O 1
ATOM 725 N N . ALA A 1 97 ? 14.134 -0.270 -34.957 1.00 87.56 97 ALA A N 1
ATOM 726 C CA . ALA A 1 97 ? 14.980 -0.198 -36.132 1.00 87.56 97 ALA A CA 1
ATOM 727 C C . ALA A 1 97 ? 14.258 0.611 -37.210 1.00 87.56 97 ALA A C 1
ATOM 729 O O . ALA A 1 97 ? 13.078 0.374 -37.476 1.00 87.56 97 ALA A O 1
ATOM 730 N N . ALA A 1 98 ? 14.956 1.559 -37.826 1.00 86.00 98 ALA A N 1
ATOM 731 C CA . ALA A 1 98 ? 14.443 2.350 -38.929 1.00 86.00 98 ALA A CA 1
ATOM 732 C C . ALA A 1 98 ? 15.402 2.318 -40.123 1.00 86.00 98 ALA A C 1
ATOM 734 O O . ALA A 1 98 ? 16.585 2.622 -39.984 1.00 86.00 98 ALA A O 1
ATOM 735 N N . ILE A 1 99 ? 14.868 1.983 -41.293 1.00 88.19 99 ILE A N 1
ATOM 736 C CA . ILE A 1 99 ? 15.527 2.165 -42.584 1.00 88.19 99 ILE A CA 1
ATOM 737 C C . ILE A 1 99 ? 15.057 3.502 -43.130 1.00 88.19 99 ILE A C 1
ATOM 739 O O . ILE A 1 99 ? 13.854 3.720 -43.246 1.00 88.19 99 ILE A O 1
ATOM 743 N N . SER A 1 100 ? 15.994 4.371 -43.483 1.00 84.25 100 SER A N 1
ATOM 744 C CA . SER A 1 100 ? 15.718 5.623 -44.179 1.00 84.25 100 SER A CA 1
ATOM 745 C C . SER A 1 100 ? 16.635 5.768 -45.387 1.00 84.25 100 SER A C 1
ATOM 747 O O . SER A 1 100 ? 17.695 5.146 -45.441 1.00 84.25 100 SER A O 1
ATOM 749 N N . HIS A 1 101 ? 16.294 6.659 -46.317 1.00 80.69 101 HIS A N 1
ATOM 750 C CA . HIS A 1 101 ? 17.192 7.017 -47.425 1.00 80.69 101 HIS A CA 1
ATOM 751 C C . HIS A 1 101 ? 18.570 7.547 -46.968 1.00 80.69 101 HIS A C 1
ATOM 753 O O . HIS A 1 101 ? 19.521 7.501 -47.740 1.00 80.69 101 HIS A O 1
ATOM 759 N N . ARG A 1 102 ? 18.692 8.037 -45.721 1.00 80.44 102 ARG A N 1
ATOM 760 C CA . ARG A 1 102 ? 19.954 8.532 -45.132 1.00 80.44 102 ARG A CA 1
ATOM 761 C C . ARG A 1 102 ? 20.745 7.459 -44.387 1.00 80.44 102 ARG A C 1
ATOM 763 O O . ARG A 1 102 ? 21.812 7.764 -43.863 1.00 80.44 102 ARG A O 1
ATOM 770 N N . GLY A 1 103 ? 20.211 6.241 -44.295 1.00 84.25 103 GLY A N 1
ATOM 771 C CA . GLY A 1 103 ? 20.855 5.139 -43.595 1.00 84.25 103 GLY A CA 1
ATOM 772 C C . GLY A 1 103 ? 19.954 4.377 -42.627 1.00 84.25 103 GLY A C 1
ATOM 773 O O . GLY A 1 103 ? 18.727 4.524 -42.608 1.00 84.25 103 GLY A O 1
ATOM 774 N N . LEU A 1 104 ? 20.606 3.545 -41.819 1.00 86.62 104 LEU A N 1
ATOM 775 C CA . LEU A 1 104 ? 20.030 2.646 -40.826 1.00 86.62 104 LEU A CA 1
ATOM 776 C C . LEU A 1 104 ? 20.174 3.242 -39.428 1.00 86.62 104 LEU A C 1
ATOM 778 O O . LEU A 1 104 ? 21.271 3.607 -39.001 1.00 86.62 104 LEU A O 1
ATOM 782 N N . PHE A 1 105 ? 19.061 3.303 -38.703 1.00 86.75 105 PHE A N 1
ATO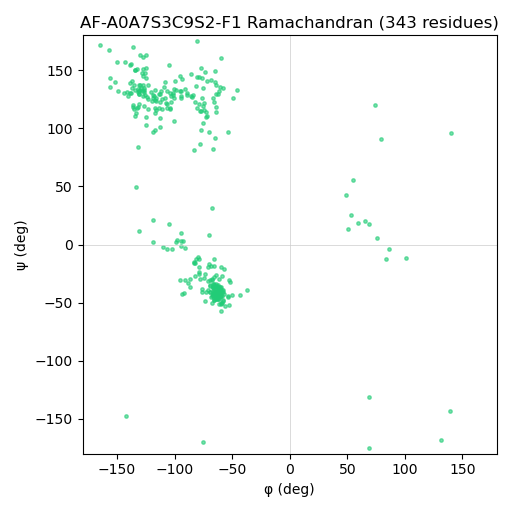M 783 C CA . PHE A 1 105 ? 18.987 3.922 -37.388 1.00 86.75 105 PHE A CA 1
ATOM 784 C C . PHE A 1 105 ? 18.380 2.975 -36.363 1.00 86.75 105 PHE A C 1
ATOM 786 O O . PHE A 1 105 ? 17.339 2.360 -36.598 1.00 86.75 105 PHE A O 1
ATOM 793 N N . TRP A 1 106 ? 18.969 2.948 -35.176 1.00 88.25 106 TRP A N 1
ATOM 794 C CA . TRP A 1 106 ? 18.292 2.488 -33.975 1.00 88.25 106 TRP A CA 1
ATOM 795 C C . TRP A 1 106 ? 17.675 3.657 -33.232 1.00 88.25 106 TRP A C 1
ATOM 797 O O . TRP A 1 106 ? 18.240 4.739 -33.165 1.00 88.25 106 TRP A O 1
ATOM 807 N N . ARG A 1 107 ? 16.493 3.447 -32.665 1.00 87.62 107 ARG A N 1
ATOM 808 C CA . ARG A 1 107 ? 15.770 4.429 -31.863 1.00 87.62 107 ARG A CA 1
ATOM 809 C C . ARG A 1 107 ? 15.462 3.823 -30.510 1.00 87.62 107 ARG A C 1
ATOM 811 O O . ARG A 1 107 ? 14.536 3.023 -30.383 1.00 87.62 107 ARG A O 1
ATOM 818 N N . LEU A 1 108 ? 16.229 4.225 -29.505 1.00 88.00 108 LEU A N 1
ATOM 819 C CA . LEU A 1 108 ? 15.922 3.921 -28.113 1.00 88.00 108 LEU A CA 1
ATOM 820 C C . LEU A 1 108 ? 14.798 4.853 -27.671 1.00 88.00 108 LEU A C 1
ATOM 822 O O . LEU A 1 108 ? 14.897 6.064 -27.859 1.00 88.00 108 LEU A O 1
ATOM 826 N N . ARG A 1 109 ? 13.710 4.292 -27.148 1.00 86.25 109 ARG A N 1
ATOM 827 C CA . ARG A 1 109 ? 12.524 5.027 -26.706 1.00 86.25 109 ARG A CA 1
ATOM 828 C C . ARG A 1 109 ? 12.352 4.854 -25.208 1.00 86.25 109 ARG A C 1
ATOM 830 O O . ARG A 1 109 ? 12.247 3.728 -24.733 1.00 86.25 109 ARG A O 1
ATOM 837 N N . ALA A 1 110 ? 12.249 5.965 -24.497 1.00 86.44 110 ALA A N 1
ATOM 838 C CA . ALA A 1 110 ? 11.857 5.990 -23.099 1.00 86.44 110 ALA A CA 1
ATOM 839 C C . ALA A 1 110 ? 10.687 6.958 -22.941 1.00 86.44 110 ALA A C 1
ATOM 841 O O . ALA A 1 110 ? 10.697 8.049 -23.503 1.00 86.44 110 ALA A O 1
ATOM 842 N N . GLY A 1 111 ? 9.655 6.566 -22.209 1.00 83.00 111 GLY A N 1
ATOM 843 C CA . GLY A 1 111 ? 8.534 7.437 -21.900 1.00 83.00 111 GLY A CA 1
ATOM 844 C C . GLY A 1 111 ? 8.233 7.421 -20.418 1.00 83.00 111 GLY A C 1
ATOM 845 O O . GLY A 1 111 ? 8.137 6.347 -19.831 1.00 83.00 111 GLY A O 1
ATOM 846 N N . HIS A 1 112 ? 8.064 8.601 -19.837 1.00 83.56 112 HIS A N 1
ATOM 847 C CA . HIS A 1 112 ? 7.712 8.786 -18.436 1.00 83.56 112 HIS A CA 1
ATOM 848 C C . HIS A 1 112 ? 6.679 9.911 -18.340 1.00 83.56 112 HIS A C 1
ATOM 850 O O . HIS A 1 112 ? 6.853 10.953 -18.969 1.00 83.56 112 HIS A O 1
ATOM 856 N N . LEU A 1 113 ? 5.576 9.676 -17.620 1.00 80.06 113 LEU A N 1
ATOM 857 C CA . LEU A 1 113 ? 4.526 10.675 -17.348 1.00 80.06 113 LEU A CA 1
ATOM 858 C C . LEU A 1 113 ? 4.032 11.438 -18.597 1.00 80.06 113 LEU A C 1
ATOM 860 O O . LEU A 1 113 ? 3.860 12.652 -18.591 1.00 80.06 113 LEU A O 1
ATOM 864 N N . GLY A 1 114 ? 3.832 10.725 -19.711 1.00 74.75 114 GLY A N 1
ATOM 865 C CA . GLY A 1 114 ? 3.349 11.305 -20.972 1.00 74.75 114 GLY A CA 1
ATOM 866 C C . GLY A 1 114 ? 4.427 11.948 -21.853 1.00 74.75 114 GLY A C 1
ATOM 867 O O . GLY A 1 114 ? 4.180 12.168 -23.040 1.00 74.75 114 GLY A O 1
ATOM 868 N N . GLN A 1 115 ? 5.640 12.161 -21.339 1.00 83.50 115 GLN A N 1
ATOM 869 C CA . GLN A 1 115 ? 6.787 12.600 -22.133 1.00 83.50 115 GLN A CA 1
ATOM 870 C C . GLN A 1 115 ? 7.411 11.412 -22.874 1.00 83.50 115 GLN A C 1
ATOM 872 O O . GLN A 1 115 ? 7.432 10.291 -22.362 1.00 83.50 115 GLN A O 1
ATOM 877 N N . ARG A 1 116 ? 7.904 11.637 -24.098 1.00 81.12 116 ARG A N 1
ATOM 878 C CA . ARG A 1 116 ? 8.545 10.611 -24.939 1.00 81.12 116 ARG A CA 1
ATOM 879 C C . ARG A 1 116 ? 9.934 11.075 -25.361 1.00 81.12 116 ARG A C 1
ATOM 881 O O . ARG A 1 116 ? 10.059 11.946 -26.217 1.00 81.12 116 ARG A O 1
ATOM 888 N N . PHE A 1 117 ? 10.958 10.442 -24.810 1.00 86.38 117 PHE A N 1
ATOM 889 C CA . PHE A 1 117 ? 12.352 10.602 -25.194 1.00 86.38 117 PHE A CA 1
ATOM 890 C C . PHE A 1 117 ? 12.712 9.576 -26.268 1.00 86.38 117 PHE A C 1
ATOM 892 O O . PHE A 1 117 ? 12.383 8.391 -26.152 1.00 86.38 117 PHE A O 1
ATOM 899 N N . PHE A 1 118 ? 13.383 10.027 -27.328 1.00 84.50 118 PHE A N 1
ATOM 900 C CA . PHE A 1 118 ? 13.944 9.141 -28.339 1.00 84.50 118 PHE A CA 1
ATOM 901 C C . PHE A 1 118 ? 15.402 9.509 -28.614 1.00 84.50 118 PHE A C 1
ATOM 903 O O . PHE A 1 118 ? 15.710 10.667 -28.879 1.00 84.50 118 PHE A O 1
ATOM 910 N N . VAL A 1 119 ? 16.287 8.515 -28.579 1.00 89.25 119 VAL A N 1
ATOM 911 C CA . VAL A 1 119 ? 17.706 8.676 -28.921 1.00 89.25 119 VAL A CA 1
ATOM 912 C C . VAL A 1 119 ? 17.977 7.890 -30.206 1.00 89.25 119 VAL A C 1
ATOM 914 O O . VAL A 1 119 ? 17.906 6.656 -30.181 1.00 89.25 119 VAL A O 1
ATOM 917 N N . PRO A 1 120 ? 18.212 8.569 -31.346 1.00 85.94 120 PRO A N 1
ATOM 918 C CA . PRO A 1 120 ? 18.584 7.912 -32.588 1.00 85.94 120 PRO A CA 1
ATOM 919 C C . PRO A 1 120 ? 20.090 7.606 -32.611 1.00 85.94 120 PRO A C 1
ATOM 921 O O . PRO A 1 120 ? 20.913 8.510 -32.523 1.00 85.94 120 PRO A O 1
ATOM 924 N N . VAL A 1 121 ? 20.449 6.338 -32.781 1.00 86.62 121 VAL A N 1
ATOM 925 C CA . VAL A 1 121 ? 21.819 5.869 -33.016 1.00 86.62 121 VAL A CA 1
ATOM 926 C C . VAL A 1 121 ? 21.939 5.516 -34.496 1.00 86.62 121 VAL A C 1
ATOM 928 O O . VAL A 1 121 ? 21.228 4.638 -34.983 1.00 86.62 121 VAL A O 1
ATOM 931 N N . CYS A 1 122 ? 22.796 6.222 -35.232 1.00 86.12 122 CYS A N 1
ATOM 932 C CA . CYS A 1 122 ? 23.080 5.915 -36.634 1.00 86.12 122 CYS A CA 1
ATOM 933 C C . CYS A 1 122 ? 24.048 4.730 -36.701 1.00 86.12 122 CYS A C 1
ATOM 935 O O . CYS A 1 122 ? 25.141 4.810 -36.146 1.00 86.12 122 CYS A O 1
ATOM 937 N N . LEU A 1 123 ? 23.648 3.639 -37.353 1.00 81.00 123 LEU A N 1
ATOM 938 C CA . LEU A 1 123 ? 24.490 2.448 -37.504 1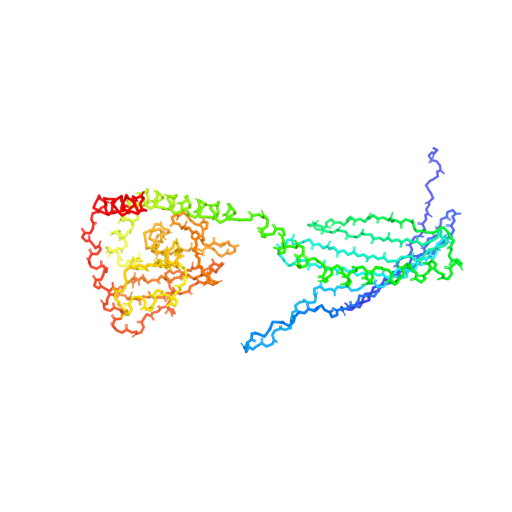.00 81.00 123 LEU A CA 1
ATOM 939 C C . LEU A 1 123 ? 25.282 2.467 -38.808 1.00 81.00 123 LEU A C 1
ATOM 941 O O . LEU A 1 123 ? 26.448 2.095 -38.836 1.00 81.00 123 LEU A O 1
ATOM 945 N N . SER A 1 124 ? 24.629 2.866 -39.898 1.00 83.12 124 SER A N 1
ATOM 946 C CA . SER A 1 124 ? 25.223 2.905 -41.233 1.00 83.12 124 SER A CA 1
ATOM 947 C C . SER A 1 124 ? 24.549 3.985 -42.059 1.00 83.12 124 SER A C 1
ATOM 949 O O . SER A 1 124 ? 23.328 4.112 -42.028 1.00 83.12 124 SER A O 1
ATOM 951 N N . THR A 1 125 ? 25.328 4.722 -42.842 1.00 79.19 125 THR A N 1
ATOM 952 C CA . THR A 1 125 ? 24.833 5.697 -43.824 1.00 79.19 125 THR A CA 1
ATOM 953 C C . THR A 1 125 ? 24.451 5.048 -45.158 1.00 79.19 125 THR A C 1
ATOM 955 O O . THR A 1 125 ? 23.735 5.651 -45.952 1.00 79.19 125 THR A O 1
ATOM 958 N N . GLN A 1 126 ? 24.879 3.803 -45.403 1.00 77.25 126 GLN A N 1
ATOM 959 C CA . GLN A 1 126 ? 24.611 3.064 -46.638 1.00 77.25 126 GLN A CA 1
ATOM 960 C C . GLN A 1 126 ? 23.567 1.966 -46.399 1.00 77.25 126 GLN A C 1
ATOM 962 O O . GLN A 1 126 ? 23.767 1.059 -45.589 1.00 77.25 126 GLN A O 1
ATOM 967 N N . VAL A 1 127 ? 22.449 2.045 -47.128 1.00 64.81 127 VAL A N 1
ATOM 968 C CA . VAL A 1 127 ? 21.315 1.101 -47.037 1.00 64.81 127 VAL A CA 1
ATOM 969 C C . VAL A 1 127 ? 21.594 -0.214 -47.783 1.00 64.81 127 VAL A C 1
ATOM 971 O O . VAL A 1 127 ? 20.965 -1.230 -47.509 1.00 64.81 127 VAL A O 1
ATOM 974 N N . THR A 1 128 ? 22.556 -0.223 -48.706 1.00 66.31 128 THR A N 1
ATOM 975 C CA . THR A 1 128 ? 22.827 -1.335 -49.634 1.00 66.31 128 THR A CA 1
ATOM 976 C C . THR A 1 128 ? 23.604 -2.503 -49.026 1.00 66.31 128 THR A C 1
ATOM 978 O O . THR A 1 128 ? 23.653 -3.579 -49.620 1.00 66.31 128 THR A O 1
ATOM 981 N N . ALA A 1 129 ? 24.186 -2.344 -47.836 1.00 71.88 129 ALA A N 1
ATOM 982 C CA . ALA A 1 129 ? 24.882 -3.433 -47.166 1.00 71.88 129 ALA A CA 1
ATOM 983 C C . ALA A 1 129 ? 23.869 -4.399 -46.524 1.00 71.88 129 ALA A C 1
ATOM 985 O O . ALA A 1 129 ? 23.396 -4.178 -45.408 1.00 71.88 129 ALA A O 1
ATOM 986 N N . LEU A 1 130 ? 23.576 -5.507 -47.213 1.00 76.88 130 LEU A N 1
ATOM 987 C CA . LEU A 1 130 ? 22.803 -6.648 -46.694 1.00 76.88 130 LEU A CA 1
ATOM 988 C C . LEU A 1 130 ? 23.200 -7.058 -45.254 1.00 76.88 130 LEU A C 1
ATOM 990 O O . LEU A 1 130 ? 22.299 -7.245 -44.434 1.00 76.88 130 LEU A O 1
ATOM 994 N N . PRO A 1 131 ? 24.501 -7.121 -44.890 1.00 77.38 131 PRO A N 1
ATOM 995 C CA . PRO A 1 131 ? 24.922 -7.405 -43.516 1.00 77.38 131 PRO A CA 1
ATOM 996 C C . PRO A 1 131 ? 24.478 -6.339 -42.506 1.00 77.38 131 PRO A C 1
ATOM 998 O O . PRO A 1 131 ? 24.089 -6.674 -41.390 1.00 77.38 131 PRO A O 1
ATOM 1001 N N . ALA A 1 132 ? 24.492 -5.060 -42.894 1.00 76.94 132 ALA A N 1
ATOM 1002 C CA . ALA A 1 132 ? 24.073 -3.960 -42.030 1.00 76.94 132 ALA A CA 1
ATOM 1003 C C . ALA A 1 132 ? 22.554 -3.972 -41.815 1.00 76.94 132 ALA A C 1
ATOM 1005 O O . ALA A 1 132 ? 22.089 -3.764 -40.693 1.00 76.94 132 ALA A O 1
ATOM 1006 N N . LEU A 1 133 ? 21.778 -4.283 -42.859 1.00 79.25 133 LEU A N 1
ATOM 1007 C CA . LEU A 1 133 ? 20.334 -4.506 -42.751 1.00 79.25 133 LEU A CA 1
ATOM 1008 C C . LEU A 1 133 ? 20.031 -5.682 -41.821 1.00 79.25 133 LEU A C 1
ATOM 1010 O O . LEU A 1 133 ? 19.274 -5.518 -40.867 1.00 79.25 133 LEU A O 1
ATOM 1014 N N . ALA A 1 134 ? 20.663 -6.836 -42.052 1.00 79.06 134 ALA A N 1
ATOM 1015 C CA . ALA A 1 134 ? 20.480 -8.016 -41.217 1.00 79.06 134 ALA A CA 1
ATOM 1016 C C . ALA A 1 134 ? 20.794 -7.701 -39.748 1.00 79.06 134 ALA A C 1
ATOM 1018 O O . ALA A 1 134 ? 19.920 -7.862 -38.900 1.00 79.06 134 ALA A O 1
ATOM 1019 N N . ALA A 1 135 ? 21.973 -7.144 -39.457 1.00 78.12 135 ALA A N 1
ATOM 1020 C CA . ALA A 1 135 ? 22.376 -6.771 -38.103 1.00 78.12 135 ALA A CA 1
ATOM 1021 C C . ALA A 1 135 ? 21.407 -5.771 -37.447 1.00 78.12 135 ALA A C 1
ATOM 1023 O O . ALA A 1 135 ? 21.075 -5.903 -36.273 1.00 78.12 135 ALA A O 1
ATOM 1024 N N . THR A 1 136 ? 20.886 -4.799 -38.197 1.00 80.44 136 THR A N 1
ATOM 1025 C CA . THR A 1 136 ? 19.981 -3.777 -37.646 1.00 80.44 136 THR A CA 1
ATOM 1026 C C . THR A 1 136 ? 18.672 -4.374 -37.120 1.00 80.44 136 THR A C 1
ATOM 1028 O O . THR A 1 136 ? 18.161 -3.895 -36.105 1.00 80.44 136 THR A O 1
ATOM 1031 N N . PHE A 1 137 ? 18.135 -5.412 -37.773 1.00 80.75 137 PHE A N 1
ATOM 1032 C CA . PHE A 1 137 ? 16.873 -6.049 -37.373 1.00 80.75 137 PHE A CA 1
ATOM 1033 C C . PHE A 1 137 ? 17.052 -7.275 -36.476 1.00 80.75 137 PHE A C 1
ATOM 1035 O O . PHE A 1 137 ? 16.178 -7.532 -35.648 1.00 80.75 137 PHE A O 1
ATOM 1042 N N . THR A 1 138 ? 18.148 -8.027 -36.611 1.00 80.69 138 THR A N 1
ATOM 1043 C CA . THR A 1 138 ? 18.375 -9.259 -35.835 1.00 80.69 138 THR A CA 1
ATOM 1044 C C . THR A 1 138 ? 19.076 -9.003 -34.507 1.00 80.69 138 THR A C 1
ATOM 1046 O O . THR A 1 138 ? 18.781 -9.678 -33.524 1.00 80.69 138 THR A O 1
ATOM 1049 N N . LEU A 1 139 ? 19.962 -8.009 -34.427 1.00 81.06 139 LEU A N 1
ATOM 1050 C CA . LEU A 1 139 ? 20.783 -7.788 -33.237 1.00 81.06 139 LEU A CA 1
ATOM 1051 C C . LEU A 1 139 ? 19.968 -7.297 -32.022 1.00 81.06 139 LEU A C 1
ATOM 1053 O O . LEU A 1 139 ? 20.171 -7.842 -30.936 1.00 81.06 139 LEU A O 1
ATOM 1057 N N . PRO A 1 140 ? 18.986 -6.379 -32.148 1.00 77.19 140 PRO A N 1
ATOM 1058 C CA . PRO A 1 140 ? 18.160 -5.970 -31.010 1.00 77.19 140 PRO A CA 1
ATOM 1059 C C . PRO A 1 140 ? 17.325 -7.092 -30.362 1.00 77.19 140 PRO A C 1
ATOM 1061 O O . PRO A 1 140 ? 17.374 -7.206 -29.137 1.00 77.19 140 PRO A O 1
ATOM 1064 N N . PRO A 1 141 ? 16.583 -7.955 -31.096 1.00 75.06 141 PRO A N 1
ATOM 1065 C CA . PRO A 1 141 ? 15.855 -9.053 -30.465 1.00 75.06 141 PRO A CA 1
ATOM 1066 C C . PRO A 1 141 ? 16.794 -10.092 -29.840 1.00 75.06 141 PRO A C 1
ATOM 1068 O O . PRO A 1 141 ? 16.469 -10.611 -28.774 1.00 75.06 141 PRO A O 1
ATOM 1071 N N . ILE A 1 142 ? 17.971 -10.340 -30.431 1.00 81.69 142 ILE A N 1
ATOM 1072 C CA . ILE A 1 142 ? 18.997 -11.217 -29.843 1.00 81.69 142 ILE A CA 1
ATOM 1073 C C . ILE A 1 142 ? 19.522 -10.632 -28.525 1.00 81.69 142 ILE A C 1
ATOM 1075 O O . ILE A 1 142 ? 19.576 -11.346 -27.527 1.00 81.69 142 ILE A O 1
ATOM 1079 N N . LEU A 1 143 ? 19.843 -9.334 -28.479 1.00 79.38 143 LEU A N 1
ATOM 1080 C CA . LEU A 1 143 ? 20.265 -8.654 -27.248 1.00 79.38 143 LEU A CA 1
ATOM 1081 C C . LEU A 1 143 ? 19.168 -8.656 -26.179 1.00 79.38 143 LEU A C 1
ATOM 1083 O O . LEU A 1 143 ? 19.456 -8.896 -25.008 1.00 79.38 143 LEU A O 1
ATOM 1087 N N . CYS A 1 144 ? 17.910 -8.418 -26.559 1.00 73.62 144 CYS A N 1
ATOM 1088 C CA . CYS A 1 144 ? 16.784 -8.491 -25.629 1.00 73.62 144 CYS A CA 1
ATOM 1089 C C . CYS A 1 144 ? 16.601 -9.908 -25.066 1.00 73.62 144 CYS A C 1
ATOM 1091 O O . CYS A 1 144 ? 16.366 -10.063 -23.867 1.00 73.62 144 CYS A O 1
ATOM 1093 N N . TRP A 1 145 ? 16.725 -10.935 -25.910 1.00 77.69 145 TRP A N 1
ATOM 1094 C CA . TRP A 1 145 ? 16.637 -12.331 -25.490 1.00 77.69 145 TRP A CA 1
ATOM 1095 C C . TRP A 1 145 ? 17.795 -12.713 -24.562 1.00 77.69 145 TRP A C 1
ATOM 1097 O O . TRP A 1 145 ? 17.560 -13.216 -23.464 1.00 77.69 145 TRP A O 1
ATOM 1107 N N . LEU A 1 146 ? 19.033 -12.376 -24.926 1.00 79.81 146 LEU A N 1
ATOM 1108 C CA . LEU A 1 146 ? 20.212 -12.646 -24.104 1.00 79.81 146 LEU A CA 1
ATOM 1109 C C . LEU A 1 146 ? 20.157 -11.895 -22.763 1.00 79.81 146 LEU A C 1
ATOM 1111 O O . LEU A 1 146 ? 20.426 -12.470 -21.709 1.00 79.81 146 LEU A O 1
ATOM 1115 N N . GLY A 1 147 ? 19.720 -10.634 -22.779 1.00 75.62 147 GLY A N 1
ATOM 1116 C CA . GLY A 1 147 ? 19.484 -9.846 -21.572 1.00 75.62 147 GLY A CA 1
ATOM 1117 C C . GLY A 1 147 ? 18.437 -10.480 -20.655 1.00 75.62 147 GLY A C 1
ATOM 1118 O O . GLY A 1 147 ? 18.612 -10.483 -19.442 1.00 75.62 147 GLY A O 1
ATOM 1119 N N . SER A 1 148 ? 17.387 -11.098 -21.203 1.00 73.50 148 SER A N 1
ATOM 1120 C CA . SER A 1 148 ? 16.389 -11.801 -20.383 1.00 73.50 148 SER A CA 1
ATOM 1121 C C . SER A 1 148 ? 16.958 -13.008 -19.625 1.00 73.50 148 SER A C 1
ATOM 1123 O O . SER A 1 148 ? 16.453 -13.336 -18.555 1.00 73.50 148 SER A O 1
ATOM 1125 N N . TYR A 1 149 ? 18.035 -13.616 -20.131 1.00 77.12 149 TYR A N 1
ATOM 1126 C CA . TYR A 1 149 ? 18.736 -14.719 -19.473 1.00 77.12 149 TYR A CA 1
ATOM 1127 C C . TYR A 1 149 ? 19.809 -14.234 -18.484 1.00 77.12 149 TYR A C 1
ATOM 1129 O O . TYR A 1 149 ? 19.967 -14.819 -17.417 1.00 77.12 149 TYR A O 1
ATOM 1137 N N . LEU A 1 150 ? 20.516 -13.142 -18.801 1.00 77.50 150 LEU A N 1
ATOM 1138 C CA . LEU A 1 150 ? 21.628 -12.616 -17.994 1.00 77.50 150 LEU A CA 1
ATOM 1139 C C . LEU A 1 150 ? 21.198 -11.660 -16.870 1.00 77.50 150 LEU A C 1
ATOM 1141 O O . LEU A 1 150 ? 21.850 -11.597 -15.829 1.00 77.50 150 LEU A O 1
ATOM 1145 N N . VAL A 1 151 ? 20.100 -10.922 -17.041 1.00 78.25 151 VAL A N 1
ATOM 1146 C CA . VAL A 1 151 ? 19.634 -9.936 -16.050 1.00 78.25 151 VAL A CA 1
ATOM 1147 C C . VAL A 1 151 ? 19.136 -10.589 -14.754 1.00 78.25 151 VAL A C 1
ATOM 1149 O O . VAL A 1 151 ? 19.526 -10.109 -13.691 1.00 78.25 151 VAL A O 1
ATOM 1152 N N . PRO A 1 152 ? 18.325 -11.667 -14.765 1.00 77.00 152 PRO A N 1
ATOM 1153 C CA . PRO A 1 152 ? 17.891 -12.316 -13.527 1.00 77.00 152 PRO A CA 1
ATOM 1154 C C . PRO A 1 152 ? 19.039 -12.827 -12.637 1.00 77.00 152 PRO A C 1
ATOM 1156 O O . PRO A 1 152 ? 19.015 -12.522 -11.445 1.00 77.00 152 PRO A O 1
ATOM 1159 N N . PRO A 1 153 ? 20.056 -13.560 -13.141 1.00 73.88 153 PRO A N 1
ATOM 1160 C CA . PRO A 1 153 ? 21.167 -13.997 -12.301 1.00 73.88 153 PRO A CA 1
ATOM 1161 C C . PRO A 1 153 ? 22.050 -12.829 -11.857 1.00 73.88 153 PRO A C 1
ATOM 1163 O O . PRO A 1 153 ? 22.502 -12.839 -10.719 1.00 73.88 153 PRO A O 1
ATOM 1166 N N . ALA A 1 154 ? 22.246 -11.801 -12.692 1.00 76.62 154 ALA A N 1
ATOM 1167 C CA . ALA A 1 154 ? 23.000 -10.609 -12.303 1.00 76.62 154 ALA A CA 1
ATOM 1168 C C . ALA A 1 154 ? 22.305 -9.821 -11.183 1.00 76.62 154 ALA A C 1
ATOM 1170 O O . ALA A 1 154 ? 22.965 -9.390 -10.244 1.00 76.62 154 ALA A O 1
ATOM 1171 N N . ARG A 1 155 ? 20.974 -9.686 -11.237 1.00 72.81 155 ARG A N 1
ATOM 1172 C CA . ARG A 1 155 ? 20.185 -9.081 -10.153 1.00 72.81 155 ARG A CA 1
ATOM 1173 C C . ARG A 1 155 ? 20.274 -9.895 -8.874 1.00 72.81 155 ARG A C 1
ATOM 1175 O O . ARG A 1 155 ? 20.592 -9.333 -7.841 1.00 72.81 155 ARG A O 1
ATOM 1182 N N . ARG A 1 156 ? 20.117 -11.218 -8.961 1.00 72.44 156 ARG A N 1
ATOM 1183 C CA . ARG A 1 156 ? 20.277 -12.117 -7.806 1.00 72.44 156 ARG A CA 1
ATOM 1184 C C . ARG A 1 156 ? 21.679 -12.049 -7.211 1.00 72.44 156 ARG A C 1
ATOM 1186 O O . ARG A 1 156 ? 21.833 -12.150 -6.002 1.00 72.44 156 ARG A O 1
ATOM 1193 N N . LEU A 1 157 ? 22.708 -11.913 -8.045 1.00 76.50 157 LEU A N 1
ATOM 1194 C CA . LEU A 1 157 ? 24.079 -11.736 -7.583 1.00 76.50 157 LEU A CA 1
ATOM 1195 C C . LEU A 1 157 ? 24.246 -10.382 -6.890 1.00 76.50 157 LEU A C 1
ATOM 1197 O O . LEU A 1 157 ? 24.827 -10.332 -5.816 1.00 76.50 157 LEU A O 1
ATOM 1201 N N . LEU A 1 158 ? 23.699 -9.311 -7.467 1.00 73.94 158 LEU A N 1
ATOM 1202 C CA . LEU A 1 158 ? 23.737 -7.978 -6.875 1.00 73.94 158 LEU A CA 1
ATOM 1203 C C . LEU A 1 158 ? 22.985 -7.930 -5.538 1.00 73.94 158 LEU A C 1
ATOM 1205 O O . LE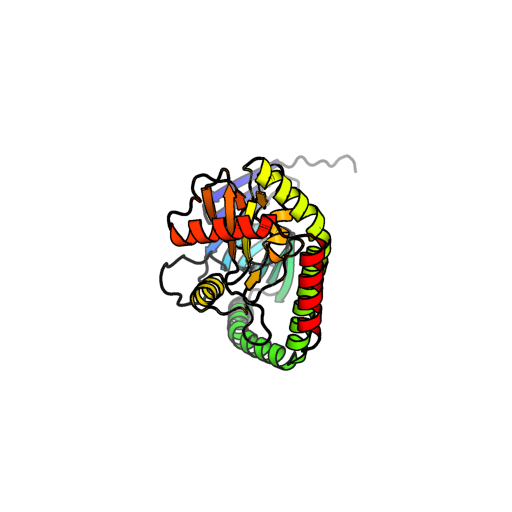U A 1 158 ? 23.521 -7.401 -4.579 1.00 73.94 158 LEU A O 1
ATOM 1209 N N . GLU A 1 159 ? 21.809 -8.551 -5.445 1.00 71.12 159 GLU A N 1
ATOM 1210 C CA . GLU A 1 159 ? 21.034 -8.706 -4.204 1.00 71.12 159 GLU A CA 1
ATOM 1211 C C . GLU A 1 159 ? 21.818 -9.507 -3.150 1.00 71.12 159 GLU A C 1
ATOM 1213 O O . GLU A 1 159 ? 21.878 -9.124 -1.986 1.00 71.12 159 GLU A O 1
ATOM 1218 N N . ARG A 1 160 ? 22.502 -10.589 -3.555 1.00 69.12 160 ARG A N 1
ATOM 1219 C CA . ARG A 1 160 ? 23.386 -11.363 -2.662 1.00 69.12 160 ARG A CA 1
ATOM 1220 C C . ARG A 1 160 ? 24.583 -10.552 -2.165 1.00 69.12 160 ARG A C 1
ATOM 1222 O O . ARG A 1 160 ? 25.021 -10.771 -1.042 1.00 69.12 160 ARG A O 1
ATOM 1229 N N . LEU A 1 161 ? 25.108 -9.648 -2.992 1.00 70.38 161 LEU A N 1
ATOM 1230 C CA . LEU A 1 161 ? 26.201 -8.741 -2.629 1.00 70.38 161 LEU A CA 1
ATOM 1231 C C . LEU A 1 161 ? 25.716 -7.557 -1.780 1.00 70.38 161 LEU A C 1
ATOM 1233 O O . LEU A 1 161 ? 26.473 -7.068 -0.950 1.00 70.38 161 LEU A O 1
ATOM 1237 N N . GLN A 1 162 ? 24.463 -7.125 -1.957 1.00 63.41 162 GLN A N 1
ATOM 1238 C CA . GLN A 1 162 ? 23.788 -6.145 -1.097 1.00 63.41 162 GLN A CA 1
ATOM 1239 C C . GLN A 1 162 ? 23.457 -6.717 0.295 1.00 63.41 162 GLN A C 1
ATOM 1241 O O . GLN A 1 162 ? 23.314 -5.952 1.243 1.00 63.41 162 GLN A O 1
ATOM 1246 N N . GLY A 1 163 ? 23.480 -8.046 0.443 1.00 58.56 163 GLY A N 1
ATOM 1247 C CA . GLY A 1 163 ? 23.874 -8.722 1.679 1.00 58.56 163 GLY A CA 1
ATOM 1248 C C . GLY A 1 163 ? 22.925 -8.592 2.887 1.00 58.56 163 GLY A C 1
ATOM 1249 O O . GLY A 1 163 ? 21.828 -8.048 2.775 1.00 58.56 163 GLY A O 1
ATOM 1250 N N . PRO A 1 164 ? 23.342 -9.127 4.057 1.00 58.66 164 PRO A N 1
ATOM 1251 C CA . PRO A 1 164 ? 22.601 -9.069 5.326 1.00 58.66 164 PRO A CA 1
ATOM 1252 C C . PRO A 1 164 ? 22.314 -7.640 5.808 1.00 58.66 164 PRO A C 1
ATOM 1254 O O . PRO A 1 164 ? 21.279 -7.423 6.426 1.00 58.66 164 PRO A O 1
ATOM 1257 N N . GLY A 1 165 ? 23.143 -6.659 5.437 1.00 62.41 165 GLY A N 1
ATOM 1258 C CA . GLY A 1 165 ? 22.912 -5.256 5.789 1.00 62.41 165 GLY A CA 1
ATOM 1259 C C . GLY A 1 165 ? 21.611 -4.687 5.213 1.00 62.41 165 GLY A C 1
ATOM 1260 O O . GLY A 1 165 ? 20.981 -3.855 5.847 1.00 62.41 165 GLY A O 1
ATOM 1261 N N . ALA A 1 166 ? 21.141 -5.168 4.055 1.00 66.31 166 ALA A N 1
ATOM 1262 C CA . ALA A 1 166 ? 19.832 -4.760 3.536 1.00 66.31 166 ALA A CA 1
ATOM 1263 C C . ALA A 1 166 ? 18.667 -5.266 4.409 1.00 66.31 166 ALA A C 1
ATOM 1265 O O . ALA A 1 166 ? 17.636 -4.607 4.484 1.00 66.31 166 ALA A O 1
ATOM 1266 N N . ARG A 1 167 ? 18.836 -6.415 5.081 1.00 67.50 167 ARG A N 1
ATOM 1267 C CA . ARG A 1 167 ? 17.839 -6.954 6.019 1.00 67.50 167 ARG A CA 1
ATOM 1268 C C . ARG A 1 167 ? 17.856 -6.207 7.342 1.00 67.50 167 ARG A C 1
ATOM 1270 O O . ARG A 1 167 ? 16.790 -5.928 7.863 1.00 67.50 167 ARG A O 1
ATOM 1277 N N . GLU A 1 168 ? 19.042 -5.871 7.842 1.00 73.56 168 GLU A N 1
ATOM 1278 C CA . GLU A 1 168 ? 19.203 -5.050 9.049 1.00 73.56 168 GLU A CA 1
ATOM 1279 C C . GLU A 1 168 ? 18.563 -3.670 8.848 1.00 73.56 168 GLU A C 1
ATOM 1281 O O . GLU A 1 168 ? 17.757 -3.245 9.663 1.00 73.56 168 GLU A O 1
ATOM 1286 N N . VAL A 1 169 ? 18.802 -3.027 7.698 1.00 77.44 169 VAL A N 1
ATOM 1287 C CA . VAL A 1 169 ? 18.158 -1.747 7.358 1.00 77.44 169 VAL A CA 1
ATOM 1288 C C . VAL A 1 169 ? 16.634 -1.886 7.248 1.00 77.44 169 VAL A C 1
ATOM 1290 O O . VAL A 1 169 ? 15.912 -1.029 7.748 1.00 77.44 169 VAL A O 1
ATOM 1293 N N . GLU A 1 170 ? 16.116 -2.956 6.632 1.00 75.75 170 GLU A N 1
ATOM 1294 C CA . GLU A 1 170 ? 14.663 -3.184 6.556 1.00 75.75 170 GLU A CA 1
ATOM 1295 C C . GLU A 1 170 ? 14.048 -3.458 7.943 1.00 75.75 170 GLU A C 1
ATOM 1297 O O . GLU A 1 170 ? 12.946 -2.989 8.230 1.00 75.75 170 GLU A O 1
ATOM 1302 N N . GLN A 1 171 ? 14.758 -4.165 8.825 1.00 75.19 171 GLN A N 1
ATOM 1303 C CA . GLN A 1 171 ? 14.341 -4.392 10.212 1.00 75.19 171 GLN A CA 1
ATOM 1304 C C . GLN A 1 171 ? 14.321 -3.087 11.014 1.00 75.19 171 GLN A C 1
ATOM 1306 O O . GLN A 1 171 ? 13.313 -2.792 11.657 1.00 75.19 171 GLN A O 1
ATOM 1311 N N . ASP A 1 172 ? 15.370 -2.271 10.907 1.00 80.88 172 ASP A N 1
ATOM 1312 C CA . ASP A 1 172 ? 15.449 -0.960 11.556 1.00 80.88 172 ASP A CA 1
ATOM 1313 C C . ASP A 1 172 ? 14.306 -0.038 11.101 1.00 80.88 172 ASP A C 1
ATOM 1315 O O . ASP A 1 172 ? 13.690 0.658 11.913 1.00 80.88 172 ASP A O 1
ATOM 1319 N N . GLU A 1 173 ? 13.973 -0.050 9.806 1.00 82.44 173 GLU A N 1
ATOM 1320 C CA . GLU A 1 173 ? 12.841 0.704 9.258 1.00 82.44 173 GLU A CA 1
ATOM 1321 C C . GLU A 1 173 ? 11.493 0.217 9.813 1.00 82.44 173 GLU A C 1
ATOM 1323 O O . GLU A 1 173 ? 10.633 1.035 10.160 1.00 82.44 173 GLU A O 1
ATOM 1328 N N . LEU A 1 174 ? 11.300 -1.101 9.933 1.00 80.62 174 LEU A N 1
ATOM 1329 C CA . LEU A 1 174 ? 10.089 -1.689 10.513 1.00 80.62 174 LEU A CA 1
ATOM 1330 C C . LEU A 1 174 ? 9.946 -1.332 11.996 1.00 80.62 174 LEU A C 1
ATOM 1332 O O . LEU A 1 174 ? 8.863 -0.932 12.432 1.00 80.62 174 LEU A O 1
ATOM 1336 N N . GLU A 1 175 ? 11.031 -1.420 12.764 1.00 81.69 175 GLU A N 1
ATOM 1337 C CA . GLU A 1 175 ? 11.041 -1.040 14.174 1.00 81.69 175 GLU A CA 1
ATOM 1338 C C . GLU A 1 175 ? 10.784 0.450 14.373 1.00 81.69 175 GLU A C 1
ATOM 1340 O O . GLU A 1 175 ? 9.991 0.833 15.239 1.00 81.69 175 GLU A O 1
ATOM 1345 N N . ALA A 1 176 ? 11.414 1.304 13.566 1.00 85.69 176 ALA A N 1
ATOM 1346 C CA . ALA A 1 176 ? 11.176 2.740 13.597 1.00 85.69 176 ALA A CA 1
ATOM 1347 C C . ALA A 1 176 ? 9.708 3.060 13.275 1.00 85.69 176 ALA A C 1
ATOM 1349 O O . ALA A 1 176 ? 9.086 3.866 13.973 1.00 85.69 176 ALA A O 1
ATOM 1350 N N . GLY A 1 177 ? 9.131 2.384 12.276 1.00 86.06 177 GLY A N 1
ATOM 1351 C CA . GLY A 1 177 ? 7.715 2.493 11.934 1.00 86.06 177 GLY A CA 1
ATOM 1352 C C . GLY A 1 177 ? 6.796 2.065 13.080 1.00 86.06 177 GLY A C 1
ATOM 1353 O O . GLY A 1 177 ? 5.849 2.780 13.408 1.00 86.06 177 GLY A O 1
ATOM 1354 N N . PHE A 1 178 ? 7.099 0.946 13.741 1.00 85.06 178 PHE A N 1
ATOM 1355 C CA . PHE A 1 178 ? 6.334 0.468 14.894 1.00 85.06 178 PHE A CA 1
ATOM 1356 C C . PHE A 1 178 ? 6.417 1.433 16.084 1.00 85.06 178 PHE A C 1
ATOM 1358 O O . PHE A 1 178 ? 5.394 1.761 16.684 1.00 85.06 178 PHE A O 1
ATOM 1365 N N . ARG A 1 179 ? 7.613 1.950 16.405 1.00 84.94 179 ARG A N 1
ATOM 1366 C CA . ARG A 1 179 ? 7.800 2.958 17.465 1.00 84.94 179 ARG A CA 1
ATOM 1367 C C . ARG A 1 179 ? 7.034 4.245 17.153 1.00 84.94 179 ARG A C 1
ATOM 1369 O O . ARG A 1 179 ? 6.411 4.807 18.052 1.00 84.94 179 ARG A O 1
ATOM 1376 N N . GLY A 1 180 ? 7.040 4.681 15.892 1.00 87.75 180 GLY A N 1
ATOM 1377 C CA . GLY A 1 180 ? 6.246 5.817 15.422 1.00 87.75 180 GLY A CA 1
ATOM 1378 C C . GLY A 1 180 ? 4.746 5.594 15.625 1.00 87.75 180 GLY A C 1
ATOM 1379 O O . GLY A 1 180 ? 4.090 6.399 16.283 1.00 87.75 180 GLY A O 1
ATOM 1380 N N . ALA A 1 181 ? 4.223 4.456 15.160 1.00 88.19 181 ALA A N 1
ATOM 1381 C CA . ALA A 1 181 ? 2.815 4.091 15.322 1.00 88.19 181 ALA A CA 1
ATOM 1382 C C . ALA A 1 181 ? 2.401 3.962 16.801 1.00 88.19 181 ALA A C 1
ATOM 1384 O O . ALA A 1 181 ? 1.324 4.415 17.190 1.00 88.19 181 ALA A O 1
ATOM 1385 N N . ALA A 1 182 ? 3.261 3.401 17.655 1.00 86.38 182 ALA A N 1
ATOM 1386 C CA . ALA A 1 182 ? 3.022 3.324 19.094 1.00 86.38 182 ALA A CA 1
ATOM 1387 C C . ALA A 1 182 ? 2.987 4.718 19.748 1.00 86.38 182 ALA A C 1
ATOM 1389 O O . ALA A 1 182 ? 2.111 4.993 20.572 1.00 86.38 182 ALA A O 1
ATOM 1390 N N . GLY A 1 183 ? 3.895 5.617 19.354 1.00 87.25 183 GLY A N 1
ATOM 1391 C CA . GLY A 1 183 ? 3.891 7.016 19.787 1.00 87.25 183 GLY A CA 1
ATOM 1392 C C . GLY A 1 183 ? 2.604 7.741 19.387 1.00 87.25 183 GLY A C 1
ATOM 1393 O O . GLY A 1 183 ? 1.980 8.404 20.219 1.00 87.25 183 GLY A O 1
ATOM 1394 N N . ASP A 1 184 ? 2.148 7.540 18.152 1.00 90.69 184 ASP A N 1
ATOM 1395 C CA . ASP A 1 184 ? 0.870 8.058 17.665 1.00 90.69 184 ASP A CA 1
ATOM 1396 C C . ASP A 1 184 ? -0.313 7.545 18.501 1.00 90.69 184 ASP A C 1
ATOM 1398 O O . ASP A 1 184 ? -1.174 8.332 18.902 1.00 90.69 184 ASP A O 1
ATOM 1402 N N . CYS A 1 185 ? -0.344 6.249 18.832 1.00 88.69 185 CYS A N 1
ATOM 1403 C CA . CYS A 1 185 ? -1.385 5.651 19.675 1.00 88.69 185 CYS A CA 1
ATOM 1404 C C . CYS A 1 185 ? -1.470 6.306 21.063 1.00 88.69 185 CYS A C 1
ATOM 1406 O O . CYS A 1 185 ? -2.572 6.547 21.563 1.00 88.69 185 CYS A O 1
ATOM 1408 N N . VAL A 1 186 ? -0.330 6.656 21.669 1.00 89.38 186 VAL A N 1
ATOM 1409 C CA . VAL A 1 186 ? -0.292 7.375 22.955 1.00 89.38 186 VAL A CA 1
ATOM 1410 C C . VAL A 1 186 ? -0.936 8.759 22.828 1.00 89.38 186 VAL A C 1
ATOM 1412 O O . VAL A 1 186 ? -1.742 9.145 23.679 1.00 89.38 186 VAL A O 1
ATOM 1415 N N . LEU A 1 187 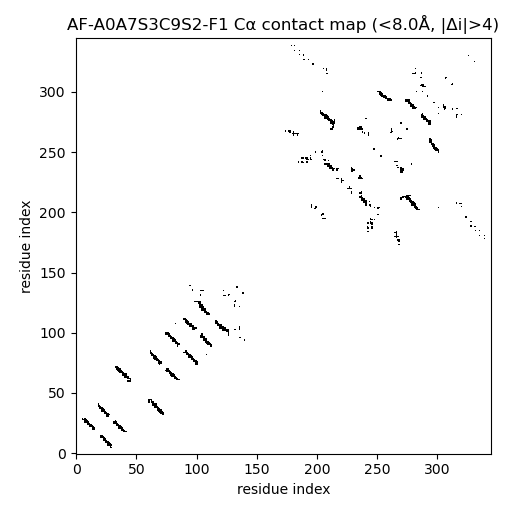? -0.652 9.488 21.745 1.00 90.75 187 LEU A N 1
ATOM 1416 C CA . LEU A 1 187 ? -1.259 10.798 21.475 1.00 90.75 187 LEU A CA 1
ATOM 1417 C C . LEU A 1 187 ? -2.770 10.692 21.201 1.00 90.75 187 LEU A C 1
ATOM 1419 O O . LEU A 1 187 ? -3.546 11.579 21.573 1.00 90.75 187 LEU A O 1
ATOM 1423 N N . MET A 1 188 ? -3.204 9.597 20.574 1.00 91.69 188 MET A N 1
ATOM 1424 C CA . MET A 1 188 ? -4.605 9.345 20.234 1.00 91.69 188 MET A CA 1
ATOM 1425 C C . MET A 1 188 ? -5.461 8.853 21.401 1.00 91.69 188 MET A C 1
ATOM 1427 O O . MET A 1 188 ? -6.679 9.039 21.351 1.00 91.69 188 MET A O 1
ATOM 1431 N N . ALA A 1 189 ? -4.871 8.250 22.438 1.00 89.94 189 ALA A N 1
ATOM 1432 C CA . ALA A 1 189 ? -5.603 7.567 23.509 1.00 89.94 189 ALA A CA 1
ATOM 1433 C C . ALA A 1 189 ? -6.682 8.453 24.151 1.00 89.94 189 ALA A C 1
ATOM 1435 O O . ALA A 1 189 ? -7.859 8.093 24.184 1.00 89.94 189 ALA A O 1
ATOM 1436 N N . GLY A 1 190 ? -6.318 9.661 24.588 1.00 91.00 190 GLY A N 1
ATOM 1437 C CA . GLY A 1 190 ? -7.262 10.597 25.205 1.00 91.00 190 GLY A CA 1
ATOM 1438 C C . GLY A 1 190 ? -8.432 10.979 24.281 1.00 91.00 190 GLY A C 1
ATOM 1439 O O . GLY A 1 190 ? -9.594 10.784 24.653 1.00 91.00 190 GLY A O 1
ATOM 1440 N N . PRO A 1 191 ? -8.171 11.532 23.079 1.00 92.38 191 PRO A N 1
ATOM 1441 C CA . PRO A 1 191 ? -9.218 11.840 22.106 1.00 92.38 191 PRO A CA 1
ATOM 1442 C C . PRO A 1 191 ? -10.081 10.635 21.699 1.00 92.38 191 PRO A C 1
ATOM 1444 O O . PRO A 1 191 ? -11.302 10.781 21.622 1.00 92.38 191 PRO A O 1
ATOM 1447 N N . ALA A 1 192 ? -9.484 9.463 21.465 1.00 92.19 192 ALA A N 1
ATOM 1448 C CA . ALA A 1 192 ? -10.195 8.246 21.069 1.00 92.19 192 ALA A CA 1
ATOM 1449 C C . ALA A 1 192 ? -11.163 7.778 22.162 1.00 92.19 192 ALA A C 1
ATOM 1451 O O . ALA A 1 192 ? -12.325 7.495 21.878 1.00 92.19 192 ALA A O 1
ATOM 1452 N N . LEU A 1 193 ? -10.730 7.792 23.425 1.00 90.69 193 LEU A N 1
ATOM 1453 C CA . LEU A 1 193 ? -11.563 7.413 24.568 1.00 90.69 193 LEU A CA 1
ATOM 1454 C C . LEU A 1 193 ? -12.712 8.389 24.812 1.00 90.69 193 LEU A C 1
ATOM 1456 O O . LEU A 1 193 ? -13.820 7.966 25.136 1.00 90.69 193 LEU A O 1
ATOM 1460 N N . ARG A 1 194 ? -12.488 9.694 24.616 1.00 90.50 194 ARG A N 1
ATOM 1461 C CA . ARG A 1 194 ? -13.572 10.689 24.672 1.00 90.50 194 ARG A CA 1
ATOM 1462 C C . ARG A 1 194 ? -14.619 10.433 23.592 1.00 90.50 194 ARG A C 1
ATOM 1464 O O . ARG A 1 194 ? -15.808 10.445 23.898 1.00 90.50 194 ARG A O 1
ATOM 1471 N N . LYS A 1 195 ? -14.183 10.159 22.357 1.00 91.94 195 LYS A N 1
ATOM 1472 C CA . LYS A 1 195 ? -15.080 9.792 21.251 1.00 91.94 195 LYS A CA 1
ATOM 1473 C C . LYS A 1 195 ? -15.838 8.500 21.546 1.00 91.94 195 LYS A C 1
ATOM 1475 O O . LYS A 1 195 ? -17.041 8.463 21.333 1.00 91.94 195 LYS A O 1
ATOM 1480 N N . ARG A 1 196 ? -15.157 7.488 22.091 1.00 91.50 196 ARG A N 1
ATOM 1481 C CA . ARG A 1 196 ? -15.755 6.211 22.499 1.00 91.50 196 ARG A CA 1
ATOM 1482 C C . ARG A 1 196 ? -16.837 6.404 23.562 1.00 91.50 196 ARG A C 1
ATOM 1484 O O . ARG A 1 196 ? -17.948 5.931 23.383 1.00 91.50 196 ARG A O 1
ATOM 1491 N N . LYS A 1 197 ? -16.540 7.149 24.634 1.00 90.12 197 LYS A N 1
ATOM 1492 C CA . LYS A 1 197 ? -17.496 7.437 25.721 1.00 90.12 197 LYS A CA 1
ATOM 1493 C C . LYS A 1 197 ? -18.694 8.263 25.250 1.00 90.12 197 LYS A C 1
ATOM 1495 O O . LYS A 1 197 ? -19.796 8.039 25.734 1.00 90.12 197 LYS A O 1
ATOM 1500 N N . ALA A 1 198 ? -18.487 9.212 24.336 1.00 90.38 198 ALA A N 1
ATOM 1501 C CA . ALA A 1 198 ? -19.583 9.960 23.724 1.00 90.38 198 ALA A CA 1
ATOM 1502 C C . ALA A 1 198 ? -20.460 9.044 22.856 1.00 90.38 198 ALA A C 1
ATOM 1504 O O . ALA A 1 198 ? -21.669 9.013 23.042 1.00 90.38 198 ALA A O 1
ATOM 1505 N N . ALA A 1 199 ? -19.843 8.230 21.993 1.00 89.94 199 ALA A N 1
ATOM 1506 C CA . ALA A 1 199 ? -20.560 7.277 21.156 1.00 89.94 199 ALA A CA 1
ATOM 1507 C C . ALA A 1 199 ? -21.342 6.248 21.988 1.00 89.94 199 ALA A C 1
ATOM 1509 O O . ALA A 1 199 ? -22.504 6.022 21.688 1.00 89.94 199 ALA A O 1
ATOM 1510 N N . SER A 1 200 ? -20.771 5.686 23.062 1.00 87.81 200 SER A N 1
ATOM 1511 C CA . SER A 1 200 ? -21.473 4.688 23.893 1.00 87.81 200 SER A CA 1
ATOM 1512 C C . SER A 1 200 ? -22.751 5.249 24.528 1.00 87.81 200 SER A C 1
ATOM 1514 O O . SER A 1 200 ? -23.800 4.613 24.487 1.00 87.81 200 SER A O 1
ATOM 1516 N N . LYS A 1 201 ? -22.697 6.485 25.049 1.00 87.31 201 LYS A N 1
ATOM 1517 C CA . LYS A 1 201 ? -23.864 7.153 25.657 1.00 87.31 201 LYS A CA 1
ATOM 1518 C C . LYS A 1 201 ? -25.011 7.366 24.675 1.00 87.31 201 LYS A C 1
ATOM 1520 O O . LYS A 1 201 ? -26.167 7.257 25.067 1.00 87.31 201 LYS A O 1
ATOM 1525 N N . ASP A 1 202 ? -24.671 7.666 23.427 1.00 86.31 202 ASP A N 1
ATOM 1526 C CA . ASP A 1 202 ? -25.636 7.995 22.380 1.00 86.31 202 ASP A CA 1
ATOM 1527 C C . ASP A 1 202 ? -26.064 6.759 21.562 1.00 86.31 202 ASP A C 1
ATOM 1529 O O . ASP A 1 202 ? -26.783 6.904 20.577 1.00 86.31 202 ASP A O 1
ATOM 1533 N N . GLY A 1 203 ? -25.594 5.550 21.909 1.00 84.81 203 GLY A N 1
ATOM 1534 C CA . GLY A 1 203 ? -25.796 4.346 21.087 1.00 84.81 203 GLY A CA 1
ATOM 1535 C C . GLY A 1 203 ? -25.094 4.410 19.721 1.00 84.81 203 GLY A C 1
ATOM 1536 O O . GLY A 1 203 ? -25.465 3.721 18.774 1.00 84.81 203 GLY A O 1
ATOM 1537 N N . GLY A 1 204 ? -24.089 5.274 19.599 1.00 88.56 204 GLY A N 1
ATOM 1538 C CA . GLY A 1 204 ? -23.304 5.516 18.401 1.00 88.56 204 GLY A CA 1
ATOM 1539 C C . GLY A 1 204 ? -22.281 4.425 18.085 1.00 88.56 204 GLY A C 1
ATOM 1540 O O . GLY A 1 204 ? -22.256 3.349 18.669 1.00 88.56 204 GLY A O 1
ATOM 1541 N N . LEU A 1 205 ? -21.414 4.722 17.118 1.00 91.94 205 LEU A N 1
ATOM 1542 C CA . LEU A 1 205 ? -20.389 3.801 16.627 1.00 91.94 205 LEU A CA 1
ATOM 1543 C C . LEU A 1 205 ? -19.241 3.633 17.640 1.00 91.94 205 LEU A C 1
ATOM 1545 O O . LEU A 1 205 ? -18.419 4.543 17.808 1.00 91.94 205 LEU A O 1
ATOM 1549 N N . VAL A 1 206 ? -19.143 2.455 18.255 1.00 93.31 206 VAL A N 1
ATOM 1550 C CA . VAL A 1 206 ? -18.050 2.071 19.162 1.00 93.31 206 VAL A CA 1
ATOM 1551 C C . VAL A 1 206 ? -17.229 0.953 18.530 1.00 93.31 206 VAL A C 1
ATOM 1553 O O . VAL A 1 206 ? -17.731 -0.137 18.286 1.00 93.31 206 VAL A O 1
ATOM 1556 N N . VAL A 1 207 ? -15.949 1.205 18.268 1.00 94.25 207 VAL A N 1
ATOM 1557 C CA . VAL A 1 207 ? -15.033 0.206 17.709 1.00 94.25 207 VAL A CA 1
ATOM 1558 C C . VAL A 1 207 ? -14.560 -0.706 18.837 1.00 94.25 207 VAL A C 1
ATOM 1560 O O . VAL A 1 207 ? -13.908 -0.253 19.777 1.00 94.25 207 VAL A O 1
ATOM 1563 N N . VAL A 1 208 ? -14.895 -1.991 18.738 1.00 92.50 208 VAL A N 1
ATOM 1564 C CA . VAL A 1 208 ? -14.590 -3.003 19.759 1.00 92.50 208 VAL A CA 1
ATOM 1565 C C . VAL A 1 208 ? -13.254 -3.678 19.472 1.00 92.50 208 VAL A C 1
ATOM 1567 O O . VAL A 1 208 ? -12.457 -3.923 20.378 1.00 92.50 208 VAL A O 1
ATOM 1570 N N . ARG A 1 209 ? -12.997 -3.980 18.197 1.00 92.25 209 ARG A N 1
ATOM 1571 C CA . ARG A 1 209 ? -11.757 -4.614 17.752 1.00 92.25 209 ARG A CA 1
ATOM 1572 C C . ARG A 1 209 ? -11.434 -4.155 16.343 1.00 92.25 209 ARG A C 1
ATOM 1574 O O . ARG A 1 209 ? -12.301 -4.208 15.478 1.00 92.25 209 ARG A O 1
ATOM 1581 N N . ALA A 1 210 ? -10.200 -3.743 16.090 1.00 93.38 210 ALA A N 1
ATOM 1582 C CA . ALA A 1 210 ? -9.720 -3.549 14.732 1.00 93.38 210 ALA A CA 1
ATOM 1583 C C . ALA A 1 210 ? -8.309 -4.106 14.566 1.00 93.38 210 ALA A C 1
ATOM 1585 O O . ALA A 1 210 ? -7.446 -3.872 15.409 1.00 93.38 210 ALA A O 1
ATOM 1586 N N . VAL A 1 211 ? -8.082 -4.843 13.482 1.00 93.38 211 VAL A N 1
ATOM 1587 C CA . VAL A 1 211 ? -6.820 -5.538 13.212 1.00 93.38 211 VAL A CA 1
ATOM 1588 C C . VAL A 1 211 ? -6.410 -5.298 11.768 1.00 93.38 211 VAL A C 1
ATOM 1590 O O . VAL A 1 211 ? -7.232 -5.418 10.862 1.00 93.38 211 VAL A O 1
ATOM 1593 N N . TYR A 1 212 ? -5.143 -4.956 11.556 1.00 93.38 212 TYR A N 1
ATOM 1594 C CA . TYR A 1 212 ? -4.561 -4.712 10.241 1.00 93.38 212 TYR A CA 1
ATOM 1595 C C . TYR A 1 212 ? -3.418 -5.690 9.963 1.00 93.38 212 TYR A C 1
ATOM 1597 O O . TYR A 1 212 ? -2.489 -5.781 10.761 1.00 93.38 212 TYR A O 1
ATOM 1605 N N . GLY A 1 213 ? -3.468 -6.405 8.838 1.00 92.00 213 GLY A N 1
ATOM 1606 C CA . GLY A 1 213 ? -2.423 -7.348 8.434 1.00 92.00 213 GLY A CA 1
ATOM 1607 C C . GLY A 1 213 ? -2.977 -8.635 7.835 1.00 92.00 213 GLY A C 1
ATOM 1608 O O . GLY A 1 213 ? -3.976 -8.613 7.115 1.00 92.00 213 GLY A O 1
ATOM 1609 N N . ASP A 1 214 ? -2.310 -9.746 8.132 1.00 90.19 214 ASP A N 1
ATOM 1610 C CA . ASP A 1 214 ? -2.734 -11.095 7.769 1.00 90.19 214 ASP A CA 1
ATOM 1611 C C . ASP A 1 214 ? -3.896 -11.544 8.675 1.00 90.19 214 ASP A C 1
ATOM 1613 O O . ASP A 1 214 ? -3.714 -11.859 9.854 1.00 90.19 214 ASP A O 1
ATOM 1617 N N . LEU A 1 215 ? -5.114 -11.538 8.124 1.00 87.88 215 LEU A N 1
ATOM 1618 C CA . LEU A 1 215 ? -6.318 -11.923 8.863 1.00 87.88 215 LEU A CA 1
ATOM 1619 C C . LEU A 1 215 ? -6.376 -13.423 9.137 1.00 87.88 215 LEU A C 1
ATOM 1621 O O . LEU A 1 215 ? -6.886 -13.818 10.180 1.00 87.88 215 LEU A O 1
ATOM 1625 N N . ASP A 1 216 ? -5.822 -14.255 8.257 1.00 86.06 216 ASP A N 1
ATOM 1626 C CA . ASP A 1 216 ? -5.852 -15.707 8.432 1.00 86.06 216 ASP A CA 1
ATOM 1627 C C . ASP A 1 216 ? -4.957 -16.110 9.617 1.00 86.06 216 ASP A C 1
ATOM 1629 O O . ASP A 1 216 ? -5.317 -16.970 10.426 1.00 86.06 216 ASP A O 1
ATOM 1633 N N . ALA A 1 217 ? -3.833 -15.401 9.793 1.00 83.06 217 ALA A N 1
ATOM 1634 C CA . ALA A 1 217 ? -3.012 -15.481 11.002 1.00 83.06 217 ALA A CA 1
ATOM 1635 C C . ALA A 1 217 ? -3.796 -15.108 12.262 1.00 83.06 217 ALA A C 1
ATOM 1637 O O . ALA A 1 217 ? -3.782 -15.848 13.245 1.00 83.06 217 ALA A O 1
ATOM 1638 N N . PHE A 1 218 ? -4.480 -13.962 12.217 1.00 85.00 218 PHE A N 1
ATOM 1639 C CA . PHE A 1 218 ? -5.220 -13.436 13.355 1.00 85.00 218 PHE A CA 1
ATOM 1640 C C . PHE A 1 218 ? -6.350 -14.380 13.787 1.00 85.00 218 PHE A C 1
ATOM 1642 O O . PHE A 1 218 ? -6.448 -14.706 14.966 1.00 85.00 218 PHE A O 1
ATOM 1649 N N . MET A 1 219 ? -7.160 -14.881 12.849 1.00 83.00 219 MET A N 1
ATOM 1650 C CA . MET A 1 219 ? -8.285 -15.773 13.162 1.00 83.00 219 MET A CA 1
ATOM 1651 C C . MET A 1 219 ? -7.806 -17.118 13.733 1.00 83.00 219 MET A C 1
ATOM 1653 O O . MET A 1 219 ? -8.426 -17.664 14.647 1.00 83.00 219 MET A O 1
ATOM 1657 N N . SER A 1 220 ? -6.672 -17.639 13.246 1.00 80.44 220 SER A N 1
ATOM 1658 C CA . SER A 1 220 ? -6.057 -18.851 13.801 1.00 80.44 220 SER A CA 1
ATOM 1659 C C . SER A 1 220 ? -5.536 -18.648 15.229 1.00 80.44 220 SER A C 1
ATOM 1661 O O . SER A 1 220 ? -5.595 -19.576 16.036 1.00 80.44 220 SER A O 1
ATOM 1663 N N . GLU A 1 221 ? -5.000 -17.468 15.543 1.00 77.25 221 GLU A N 1
ATOM 1664 C CA . GLU A 1 221 ? -4.496 -17.129 16.880 1.00 77.25 221 GLU A CA 1
ATOM 1665 C C . GLU A 1 221 ? -5.632 -16.829 17.866 1.00 77.25 221 GLU A C 1
ATOM 1667 O O . GLU A 1 221 ? -5.576 -17.281 19.011 1.00 77.25 221 GLU A O 1
ATOM 1672 N N . GLU A 1 222 ? -6.695 -16.161 17.406 1.00 74.56 222 GLU A N 1
ATOM 1673 C CA . GLU A 1 222 ? -7.917 -15.898 18.175 1.00 74.56 222 GLU A CA 1
ATOM 1674 C C . GLU A 1 222 ? -8.593 -17.215 18.601 1.00 74.56 222 GLU A C 1
ATOM 1676 O O . GLU A 1 222 ? -9.010 -17.351 19.751 1.00 74.56 222 GLU A O 1
ATOM 1681 N N . ALA A 1 223 ? -8.609 -18.227 17.725 1.00 68.38 223 ALA A N 1
ATOM 1682 C CA . ALA A 1 223 ? -9.113 -19.566 18.042 1.00 68.38 223 ALA A CA 1
ATOM 1683 C C . ALA A 1 223 ? -8.166 -20.395 18.937 1.00 68.38 223 ALA A C 1
ATOM 1685 O O . ALA A 1 223 ? -8.619 -21.263 19.684 1.00 68.38 223 ALA A O 1
ATOM 1686 N N . GLY A 1 224 ? -6.853 -20.152 18.857 1.00 58.50 224 GLY A N 1
ATOM 1687 C CA . GLY A 1 224 ? -5.812 -20.913 19.559 1.00 58.50 224 GLY A CA 1
ATOM 1688 C C . GLY A 1 224 ? -5.356 -20.330 20.902 1.00 58.50 224 GLY A C 1
ATOM 1689 O O . GLY A 1 224 ? -4.486 -20.917 21.543 1.00 58.50 224 GLY A O 1
ATOM 1690 N N . GLY A 1 225 ? -5.894 -19.180 21.328 1.00 50.97 225 GLY A N 1
ATOM 1691 C CA . GLY A 1 225 ? -5.477 -18.491 22.558 1.00 50.97 225 GLY A CA 1
ATOM 1692 C C . GLY A 1 225 ? -4.067 -17.885 22.495 1.00 50.97 225 GLY A C 1
ATOM 1693 O O . GLY A 1 225 ? -3.470 -17.600 23.534 1.00 50.97 225 GLY A O 1
ATOM 1694 N N . GLY A 1 226 ? -3.514 -17.707 21.291 1.00 46.72 226 GLY A N 1
ATOM 1695 C CA . GLY A 1 226 ? -2.194 -17.118 21.071 1.00 46.72 226 GLY A CA 1
ATOM 1696 C C . GLY A 1 226 ? -2.264 -15.590 21.053 1.00 46.72 226 GLY A C 1
ATOM 1697 O O . GLY A 1 226 ? -3.069 -15.014 20.334 1.00 46.72 226 GLY A O 1
ATOM 1698 N N . ALA A 1 227 ? -1.418 -14.921 21.841 1.00 49.22 227 ALA A N 1
ATOM 1699 C CA . ALA A 1 227 ? -1.433 -13.460 22.001 1.00 49.22 227 ALA A CA 1
ATOM 1700 C C . ALA A 1 227 ? -0.405 -12.709 21.129 1.00 49.22 227 ALA A C 1
ATOM 1702 O O . ALA A 1 227 ? -0.238 -11.498 21.279 1.00 49.22 227 ALA A O 1
ATOM 1703 N N . LEU A 1 228 ? 0.332 -13.404 20.262 1.00 55.56 228 LEU A N 1
ATOM 1704 C CA . LEU A 1 228 ? 1.513 -12.850 19.604 1.00 55.56 228 LEU A CA 1
ATOM 1705 C C . LEU A 1 228 ? 1.329 -12.835 18.091 1.00 55.56 228 LEU A C 1
ATOM 1707 O O . LEU A 1 228 ? 1.680 -13.797 17.421 1.00 55.56 228 LEU A O 1
ATOM 1711 N N . GLY A 1 229 ? 0.906 -11.685 17.557 1.00 59.69 229 GLY A N 1
ATOM 1712 C CA . GLY A 1 229 ? 0.882 -11.390 16.118 1.00 59.69 229 GLY A CA 1
ATOM 1713 C C . GLY A 1 229 ? 2.253 -11.261 15.461 1.00 59.69 229 GLY A C 1
ATOM 1714 O O . GLY A 1 229 ? 2.435 -10.485 14.520 1.00 59.69 229 GLY A O 1
ATOM 1715 N N . ARG A 1 230 ? 3.237 -12.003 15.975 1.00 60.06 230 ARG A N 1
ATOM 1716 C CA . ARG A 1 230 ? 4.629 -12.012 15.549 1.00 60.06 230 ARG A CA 1
ATOM 1717 C C . ARG A 1 230 ? 5.088 -13.451 15.351 1.00 60.06 230 ARG A C 1
ATOM 1719 O O . ARG A 1 230 ? 4.901 -14.295 16.223 1.00 60.06 230 ARG A O 1
ATOM 1726 N N . ARG A 1 231 ? 5.738 -13.725 14.219 1.00 54.84 231 ARG A N 1
ATOM 1727 C CA . ARG A 1 231 ? 6.425 -15.000 13.968 1.00 54.84 231 ARG A CA 1
ATOM 1728 C C . ARG A 1 231 ? 7.914 -14.713 13.793 1.00 54.84 231 ARG A C 1
ATOM 1730 O O . ARG A 1 231 ? 8.336 -14.305 12.716 1.00 54.84 231 ARG A O 1
ATOM 1737 N N . GLY A 1 232 ? 8.699 -14.918 14.850 1.00 61.44 232 GLY A N 1
ATOM 1738 C CA . GLY A 1 232 ? 10.082 -14.425 14.898 1.00 61.44 232 GLY A CA 1
ATOM 1739 C C . GLY A 1 232 ? 10.100 -12.897 14.980 1.00 61.44 232 GLY A C 1
ATOM 1740 O O . GLY A 1 232 ? 9.339 -12.332 15.760 1.00 61.44 232 GLY A O 1
ATOM 1741 N N . ASP A 1 233 ? 10.899 -12.234 14.142 1.00 58.72 233 ASP A N 1
ATOM 1742 C CA . ASP A 1 233 ? 11.061 -10.770 14.175 1.00 58.72 233 ASP A CA 1
ATOM 1743 C C . ASP A 1 233 ? 9.957 -10.008 13.411 1.00 58.72 233 ASP A C 1
ATOM 1745 O O . ASP A 1 233 ? 9.751 -8.811 13.636 1.00 58.72 233 ASP A O 1
ATOM 1749 N N . ALA A 1 234 ? 9.190 -10.691 12.551 1.00 67.69 234 ALA A N 1
ATOM 1750 C CA . ALA A 1 234 ? 8.202 -10.082 11.657 1.00 67.69 234 ALA A CA 1
ATOM 1751 C C . ALA A 1 234 ? 6.798 -9.964 12.287 1.00 67.69 234 ALA A C 1
ATOM 1753 O O . ALA A 1 234 ? 6.237 -10.950 12.779 1.00 67.69 234 ALA A O 1
ATOM 1754 N N . LEU A 1 235 ? 6.211 -8.760 12.238 1.00 74.56 235 LEU A N 1
ATOM 1755 C CA . LEU A 1 235 ? 4.809 -8.497 12.596 1.00 74.56 235 LEU A CA 1
ATOM 1756 C C . LEU A 1 235 ? 3.879 -8.996 11.480 1.00 74.56 235 LEU A C 1
ATOM 1758 O O . LEU A 1 235 ? 3.954 -8.485 10.366 1.00 74.56 235 LEU A O 1
ATOM 1762 N N . ARG A 1 236 ? 2.985 -9.946 11.786 1.00 84.31 236 ARG A N 1
ATOM 1763 C CA . ARG A 1 236 ? 1.975 -10.490 10.852 1.00 84.31 236 ARG A CA 1
ATOM 1764 C C . ARG A 1 236 ? 0.655 -9.732 10.893 1.00 84.31 236 ARG A C 1
ATOM 1766 O O . ARG A 1 236 ? -0.045 -9.657 9.887 1.00 84.31 236 ARG A O 1
ATOM 1773 N N . TRP A 1 237 ? 0.313 -9.177 12.051 1.00 88.56 237 TRP A N 1
ATOM 1774 C CA . TRP A 1 237 ? -0.852 -8.320 12.228 1.00 88.56 237 TRP A CA 1
ATOM 1775 C C . TRP A 1 237 ? -0.615 -7.295 13.339 1.00 88.56 237 TRP A C 1
ATOM 1777 O O . TRP A 1 237 ? 0.230 -7.479 14.215 1.00 88.56 237 TRP A O 1
ATOM 1787 N N . LEU A 1 238 ? -1.361 -6.195 13.284 1.00 88.25 238 LEU A N 1
ATOM 1788 C CA . LEU A 1 238 ? -1.295 -5.074 14.213 1.00 88.25 238 LEU A CA 1
ATOM 1789 C C . LEU A 1 238 ? -2.690 -4.768 14.765 1.00 88.25 238 LEU A C 1
ATOM 1791 O O . LEU A 1 238 ? -3.650 -4.643 14.002 1.00 88.25 238 LEU A O 1
ATOM 1795 N N . ASP A 1 239 ? -2.800 -4.609 16.083 1.00 89.38 239 ASP A N 1
ATOM 1796 C CA . ASP A 1 239 ? -4.019 -4.095 16.711 1.00 89.38 239 ASP A CA 1
ATOM 1797 C C . ASP A 1 239 ? -4.124 -2.584 16.476 1.00 89.38 239 ASP A C 1
ATOM 1799 O O . ASP A 1 239 ? -3.301 -1.799 16.947 1.00 89.38 239 ASP A O 1
ATOM 1803 N N . VAL A 1 240 ? -5.154 -2.183 15.738 1.00 93.19 240 VAL A N 1
ATOM 1804 C CA . VAL A 1 240 ? -5.422 -0.794 15.351 1.00 93.19 240 VAL A CA 1
ATOM 1805 C C . VAL A 1 240 ? -6.762 -0.303 15.901 1.00 93.19 240 VAL A C 1
ATOM 1807 O O . VAL A 1 240 ? -7.319 0.680 15.414 1.00 93.19 240 VAL A O 1
ATOM 1810 N N . THR A 1 241 ? -7.283 -0.942 16.955 1.00 92.88 241 THR A N 1
ATOM 1811 C CA . THR A 1 241 ? -8.566 -0.579 17.589 1.00 92.88 241 THR A CA 1
ATOM 1812 C C . THR A 1 241 ? -8.610 0.900 17.991 1.00 92.88 241 THR A C 1
ATOM 1814 O O . THR A 1 241 ? -9.583 1.607 17.724 1.00 92.88 241 THR A O 1
ATOM 1817 N N . LEU A 1 242 ? -7.526 1.395 18.589 1.00 92.81 242 LEU A N 1
ATOM 1818 C CA . LEU A 1 242 ? -7.421 2.762 19.096 1.00 92.81 242 LEU A CA 1
ATOM 1819 C C . LEU A 1 242 ? -7.277 3.799 17.953 1.00 92.81 242 LEU A C 1
ATOM 1821 O O . LEU A 1 242 ? -8.082 4.739 17.928 1.00 92.81 242 LEU A O 1
ATOM 1825 N N . PRO A 1 243 ? -6.374 3.623 16.961 1.00 94.31 243 PRO A N 1
ATOM 1826 C CA . PRO A 1 243 ? -6.343 4.451 15.752 1.00 94.31 243 PRO A CA 1
ATOM 1827 C C . PRO A 1 243 ? -7.677 4.526 15.010 1.00 94.31 243 PRO A C 1
ATOM 1829 O O . PRO A 1 243 ? -8.134 5.608 14.640 1.00 94.31 243 PRO A O 1
ATOM 1832 N N . VAL A 1 244 ? -8.354 3.392 14.832 1.00 94.94 244 VAL A N 1
ATOM 1833 C CA . VAL A 1 244 ? -9.640 3.339 14.125 1.00 94.94 244 VAL A CA 1
ATOM 1834 C C . VAL A 1 244 ? -10.723 4.084 14.916 1.00 94.94 244 VAL A C 1
ATOM 1836 O O . VAL A 1 244 ? -11.440 4.905 14.344 1.00 94.94 244 VAL A O 1
ATOM 1839 N N . GLN A 1 245 ? -10.780 3.922 16.244 1.00 94.69 245 GLN A N 1
ATOM 1840 C CA . GLN A 1 245 ? -11.683 4.698 17.104 1.00 94.69 245 GLN A CA 1
ATOM 1841 C C . GLN A 1 245 ? -11.386 6.209 17.064 1.00 94.69 245 GLN A C 1
ATOM 1843 O O . GLN A 1 245 ? -12.304 7.035 17.144 1.00 94.69 245 GLN A O 1
ATOM 1848 N N . PHE A 1 246 ? -10.114 6.595 16.935 1.00 94.50 246 PHE A N 1
ATOM 1849 C CA . PHE A 1 246 ? -9.719 7.991 16.763 1.00 94.50 246 PHE A CA 1
ATOM 1850 C C . PHE A 1 246 ? -10.214 8.574 15.432 1.00 94.50 246 PHE A C 1
ATOM 1852 O O . PHE A 1 246 ? -10.602 9.745 15.393 1.00 94.50 246 PHE A O 1
ATOM 1859 N N . LEU A 1 247 ? -10.258 7.781 14.359 1.00 93.69 247 LEU A N 1
ATOM 1860 C CA . LEU A 1 247 ? -10.733 8.215 13.041 1.00 93.69 247 LEU A CA 1
ATOM 1861 C C . LEU A 1 247 ? -12.253 8.438 12.976 1.00 93.69 247 LEU A C 1
ATOM 1863 O O . LEU A 1 247 ? -12.712 9.191 12.113 1.00 93.69 247 LEU A O 1
ATOM 1867 N N . CYS A 1 248 ? -13.032 7.873 13.903 1.00 92.94 248 CYS A N 1
ATOM 1868 C CA . CYS A 1 248 ? -14.480 8.078 13.964 1.00 92.94 248 CYS A CA 1
ATOM 1869 C C . CYS A 1 248 ? -14.849 9.569 14.110 1.00 92.94 248 CYS A C 1
ATOM 1871 O O . CYS A 1 248 ? -14.279 10.312 14.923 1.00 92.94 248 CYS A O 1
ATOM 1873 N N . LYS A 1 249 ? -15.835 10.020 13.331 1.00 90.81 249 LYS A N 1
ATOM 1874 C CA . LYS A 1 249 ? -16.396 11.379 13.359 1.00 90.81 249 LYS A CA 1
ATOM 1875 C C . LYS A 1 249 ? -17.921 11.292 13.319 1.00 90.81 249 LYS A C 1
ATOM 1877 O O . LYS A 1 249 ? -18.475 10.823 12.333 1.00 90.81 249 LYS A O 1
ATOM 1882 N N . GLY A 1 250 ? -18.592 11.756 14.376 1.00 83.69 250 GLY A N 1
ATOM 1883 C CA . GLY A 1 250 ? -20.060 11.847 14.422 1.00 83.69 250 GLY A CA 1
ATOM 1884 C C . GLY A 1 250 ? -20.771 10.522 14.123 1.00 83.69 250 GLY A C 1
ATOM 1885 O O . GLY A 1 250 ? -21.558 10.460 13.185 1.00 83.69 250 GLY A O 1
ATOM 1886 N N . ASN A 1 251 ? -20.447 9.467 14.880 1.00 88.56 251 ASN A N 1
ATOM 1887 C CA . ASN A 1 251 ? -20.991 8.105 14.738 1.00 88.56 251 ASN A CA 1
ATOM 1888 C C . ASN A 1 251 ? -20.754 7.431 13.376 1.00 88.56 251 ASN A C 1
ATOM 1890 O O . ASN A 1 251 ? -21.424 6.459 13.049 1.00 88.56 251 ASN A O 1
ATOM 1894 N N . LYS A 1 252 ? -19.794 7.923 12.587 1.00 92.19 252 LYS A N 1
ATOM 1895 C CA . LYS A 1 252 ? -19.391 7.326 11.311 1.00 92.19 252 LYS A CA 1
ATOM 1896 C C . LYS A 1 252 ? -17.876 7.217 11.228 1.00 92.19 252 LYS A C 1
ATOM 1898 O O . LYS A 1 252 ? -17.149 8.047 11.783 1.00 92.19 252 LYS A O 1
ATOM 1903 N N . ILE A 1 253 ? -17.397 6.228 10.491 1.00 93.19 253 ILE A N 1
ATOM 1904 C CA . ILE A 1 253 ? -16.003 6.099 10.086 1.00 93.19 253 ILE A CA 1
ATOM 1905 C C . ILE A 1 253 ? -15.932 6.096 8.563 1.00 93.19 253 ILE A C 1
ATOM 1907 O O . ILE A 1 253 ? -16.694 5.400 7.896 1.00 93.19 253 ILE A O 1
ATOM 1911 N N . LEU A 1 254 ? -15.034 6.916 8.020 1.00 93.31 254 LEU A N 1
ATOM 1912 C CA . LEU A 1 254 ? -14.781 7.009 6.589 1.00 93.31 254 LEU A CA 1
ATOM 1913 C C . LEU A 1 254 ? -13.272 7.013 6.355 1.00 93.31 254 LEU A C 1
ATOM 1915 O O . LEU A 1 254 ? -12.593 7.986 6.687 1.00 93.31 254 LEU A O 1
ATOM 1919 N N . ILE A 1 255 ? -12.764 5.928 5.779 1.00 92.81 255 ILE A N 1
ATOM 1920 C CA . ILE A 1 255 ? -11.386 5.807 5.305 1.00 92.81 255 ILE A CA 1
ATOM 1921 C C . ILE A 1 255 ? -11.444 5.764 3.782 1.00 92.81 255 ILE A C 1
ATOM 1923 O O . ILE A 1 255 ? -12.044 4.864 3.192 1.00 92.81 255 ILE A O 1
ATOM 1927 N N . HIS A 1 256 ? -10.849 6.766 3.141 1.00 90.56 256 HIS A N 1
ATOM 1928 C CA . HIS A 1 256 ? -10.776 6.824 1.687 1.00 90.56 256 HIS A CA 1
ATOM 1929 C C . HIS A 1 256 ? -9.784 5.787 1.154 1.00 90.56 256 HIS A C 1
ATOM 1931 O O . HIS A 1 256 ? -8.722 5.579 1.735 1.00 90.56 256 HIS A O 1
ATOM 1937 N N . GLY A 1 257 ? -10.137 5.161 0.035 1.00 88.06 257 GLY A N 1
ATOM 1938 C CA . GLY A 1 257 ? -9.254 4.254 -0.683 1.00 88.06 257 GLY A CA 1
ATOM 1939 C C . GLY A 1 257 ? -8.245 5.000 -1.556 1.00 88.06 257 GLY A C 1
ATOM 1940 O O . GLY A 1 257 ? -8.306 6.220 -1.715 1.00 88.06 257 GLY A O 1
ATOM 1941 N N . GLY A 1 258 ? -7.333 4.243 -2.159 1.00 81.81 258 GLY A N 1
ATOM 1942 C CA . GLY A 1 258 ? -6.324 4.753 -3.096 1.00 81.81 258 GLY A CA 1
ATOM 1943 C C . GLY A 1 258 ? -4.925 4.949 -2.505 1.00 81.81 258 GLY A C 1
ATOM 1944 O O . GLY A 1 258 ? -3.974 5.089 -3.271 1.00 81.81 258 GLY A O 1
ATOM 1945 N N . ALA A 1 259 ? -4.775 4.886 -1.181 1.00 86.69 259 ALA A N 1
ATOM 1946 C CA . ALA A 1 259 ? -3.486 4.798 -0.497 1.00 86.69 259 ALA A CA 1
ATOM 1947 C C . ALA A 1 259 ? -3.463 3.569 0.421 1.00 86.69 259 ALA A C 1
ATOM 1949 O O . ALA A 1 259 ? -4.512 3.137 0.893 1.00 86.69 259 ALA A O 1
ATOM 1950 N N . SER A 1 260 ? -2.271 3.014 0.654 1.00 89.75 260 SER A N 1
ATOM 1951 C CA . SER A 1 260 ? -2.083 1.930 1.623 1.00 89.75 260 SER A CA 1
ATOM 1952 C C . SER A 1 260 ? -2.396 2.421 3.036 1.00 89.75 260 SER A C 1
ATOM 1954 O O . SER A 1 260 ? -1.972 3.516 3.430 1.00 89.75 260 SER A O 1
ATOM 1956 N N . LYS A 1 261 ? -3.110 1.602 3.809 1.00 90.56 261 LYS A N 1
ATOM 1957 C CA . LYS A 1 261 ? -3.482 1.882 5.200 1.00 90.56 261 LYS A CA 1
ATOM 1958 C C . LYS A 1 261 ? -2.278 1.928 6.127 1.00 90.56 261 LYS A C 1
ATOM 1960 O O . LYS A 1 261 ? -2.372 2.561 7.171 1.00 90.56 261 LYS A O 1
ATOM 1965 N N . GLN A 1 262 ? -1.134 1.370 5.726 1.00 90.75 262 GLN A N 1
ATOM 1966 C CA . GLN A 1 262 ? 0.120 1.472 6.482 1.00 90.75 262 GLN A CA 1
ATOM 1967 C C . GLN A 1 262 ? 0.598 2.922 6.693 1.00 90.75 262 GLN A C 1
ATOM 1969 O O . GLN A 1 262 ? 1.429 3.164 7.558 1.00 90.75 262 GLN A O 1
ATOM 1974 N N . HIS A 1 263 ? 0.108 3.881 5.895 1.00 90.75 263 HIS A N 1
ATOM 1975 C CA . HIS 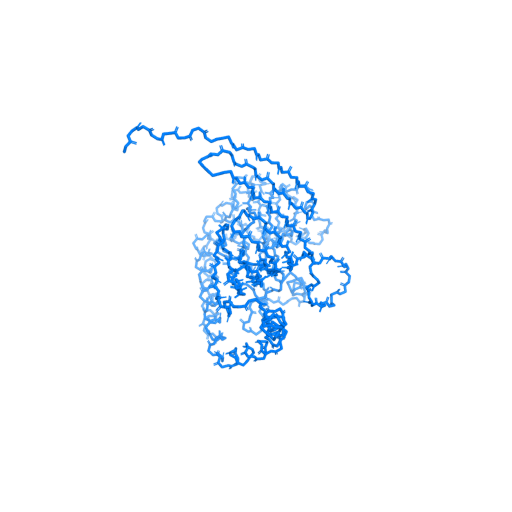A 1 263 ? 0.441 5.305 6.027 1.00 90.75 263 HIS A CA 1
ATOM 1976 C C . HIS A 1 263 ? -0.568 6.095 6.876 1.00 90.75 263 HIS A C 1
ATOM 1978 O O . HIS A 1 263 ? -0.461 7.319 6.977 1.00 90.75 263 HIS A O 1
ATOM 1984 N N . LEU A 1 264 ? -1.583 5.437 7.443 1.00 91.81 264 LEU A N 1
ATOM 1985 C CA . LEU A 1 264 ? -2.483 6.075 8.397 1.00 91.81 264 LEU A CA 1
ATOM 1986 C C . LEU A 1 264 ? -1.770 6.259 9.742 1.00 91.81 264 LEU A C 1
ATOM 1988 O O . LEU A 1 264 ? -0.927 5.461 10.138 1.00 91.81 264 LEU A O 1
ATOM 1992 N N . MET A 1 265 ? -2.125 7.320 10.461 1.00 90.38 265 MET A N 1
ATOM 1993 C CA . MET A 1 265 ? -1.551 7.604 11.776 1.00 90.38 265 MET A CA 1
ATOM 1994 C C . MET A 1 265 ? -1.880 6.452 12.745 1.00 90.38 265 MET A C 1
ATOM 1996 O O . MET A 1 265 ? -3.032 6.014 12.805 1.00 90.38 265 MET A O 1
ATOM 2000 N N . GLY A 1 266 ? -0.884 5.951 13.478 1.00 88.56 266 GLY A N 1
ATOM 2001 C CA . GLY A 1 266 ? -1.027 4.762 14.332 1.00 88.56 266 GLY A CA 1
ATOM 2002 C C . GLY A 1 266 ? -1.059 3.411 13.596 1.00 88.56 266 GLY A C 1
ATOM 2003 O O . GLY A 1 266 ? -1.277 2.385 14.235 1.00 88.56 266 GLY A O 1
ATOM 2004 N N . PHE A 1 267 ? -0.836 3.388 12.278 1.00 92.62 267 PHE A N 1
ATOM 2005 C CA . PHE A 1 267 ? -0.608 2.167 11.500 1.00 92.62 267 PHE A CA 1
ATOM 2006 C C . PHE A 1 267 ? 0.881 2.046 11.156 1.00 92.62 267 PHE A C 1
ATOM 2008 O O . PHE A 1 267 ? 1.597 3.042 11.080 1.00 92.62 267 PHE A O 1
ATOM 2015 N N . CYS A 1 268 ? 1.353 0.822 10.928 1.00 89.25 268 CYS A N 1
ATOM 2016 C CA . CYS A 1 268 ? 2.698 0.565 10.421 1.00 89.25 268 CYS A CA 1
ATOM 2017 C C . CYS A 1 268 ? 2.667 -0.511 9.333 1.00 89.25 268 CYS A C 1
ATOM 2019 O O . CYS A 1 268 ? 1.644 -1.164 9.107 1.00 89.25 268 CYS A O 1
ATOM 2021 N N . ARG A 1 269 ? 3.796 -0.695 8.644 1.00 88.44 269 ARG A N 1
ATOM 2022 C CA . ARG A 1 269 ? 3.963 -1.800 7.699 1.00 88.44 269 ARG A CA 1
ATOM 2023 C C . ARG A 1 269 ? 3.911 -3.132 8.449 1.00 88.44 269 ARG A C 1
ATOM 2025 O O . ARG A 1 269 ? 4.458 -3.259 9.542 1.00 88.44 269 ARG A O 1
ATOM 2032 N N . VAL A 1 270 ? 3.249 -4.104 7.835 1.00 86.06 270 VAL A N 1
ATOM 2033 C CA . VAL A 1 270 ? 3.066 -5.464 8.344 1.00 86.06 270 VAL A CA 1
ATOM 2034 C C . VAL A 1 270 ? 3.569 -6.433 7.277 1.00 86.06 270 VAL A C 1
ATOM 2036 O O . VAL A 1 270 ? 3.419 -6.163 6.084 1.00 86.06 270 VAL A O 1
ATOM 2039 N N . ASP A 1 271 ? 4.185 -7.534 7.696 1.00 83.31 271 ASP A N 1
ATOM 2040 C CA . ASP A 1 271 ? 4.655 -8.591 6.803 1.00 83.31 271 ASP A CA 1
ATOM 2041 C C . ASP A 1 271 ? 3.498 -9.546 6.476 1.00 83.31 271 ASP A C 1
ATOM 2043 O O . ASP A 1 271 ? 3.298 -10.583 7.113 1.00 83.31 271 ASP A O 1
ATOM 2047 N N . ALA A 1 272 ? 2.670 -9.127 5.519 1.00 81.94 272 ALA A N 1
ATOM 2048 C CA . ALA A 1 272 ? 1.537 -9.881 5.001 1.00 81.94 272 ALA A CA 1
ATOM 2049 C C . ALA A 1 272 ? 1.525 -9.792 3.469 1.00 81.94 272 ALA A C 1
ATOM 2051 O O . ALA A 1 272 ? 1.723 -8.710 2.914 1.00 81.94 272 ALA A O 1
ATOM 2052 N N . GLU A 1 273 ? 1.267 -10.909 2.778 1.00 79.00 273 GLU A N 1
ATOM 2053 C CA . GLU A 1 273 ? 1.154 -10.912 1.309 1.00 79.00 273 GLU A CA 1
ATOM 2054 C C . GLU A 1 273 ? -0.025 -10.049 0.836 1.00 79.00 273 GLU A C 1
ATOM 2056 O O . GLU A 1 273 ? 0.104 -9.279 -0.117 1.00 79.00 273 GLU A O 1
ATOM 2061 N N . GLU A 1 274 ? -1.155 -10.139 1.546 1.00 86.19 274 GLU A N 1
ATOM 2062 C CA . GLU A 1 274 ? -2.367 -9.362 1.288 1.00 86.19 274 GLU A CA 1
ATOM 2063 C C . GLU A 1 274 ? -2.896 -8.731 2.587 1.00 86.19 274 GLU A C 1
ATOM 2065 O O . GLU A 1 274 ? -3.788 -9.292 3.236 1.00 86.19 274 GLU A O 1
ATOM 2070 N N . PRO A 1 275 ? -2.362 -7.562 2.996 1.00 89.31 275 PRO A N 1
ATOM 2071 C CA . PRO A 1 275 ? -2.810 -6.900 4.208 1.00 89.31 275 PRO A CA 1
ATOM 2072 C C . PRO A 1 275 ? -4.274 -6.469 4.079 1.00 89.31 275 PRO A C 1
ATOM 2074 O O . PRO A 1 275 ? -4.696 -5.817 3.116 1.00 89.31 275 PRO A O 1
ATOM 2077 N N . ARG A 1 276 ? -5.069 -6.837 5.079 1.00 94.25 276 ARG A N 1
ATOM 2078 C CA . ARG A 1 276 ? -6.490 -6.508 5.182 1.00 94.25 276 ARG A CA 1
ATOM 2079 C C . ARG A 1 276 ? -6.763 -5.865 6.540 1.00 94.25 276 ARG A C 1
ATOM 2081 O O . ARG A 1 276 ? -6.051 -6.095 7.513 1.00 94.25 276 ARG A O 1
ATOM 2088 N N . LEU A 1 277 ? -7.776 -5.007 6.586 1.00 94.50 277 LEU A N 1
ATOM 2089 C CA . LEU A 1 277 ? -8.263 -4.365 7.802 1.00 94.50 277 LEU A CA 1
ATOM 2090 C C . LEU A 1 277 ? -9.598 -4.997 8.181 1.00 94.50 277 LEU A C 1
ATOM 2092 O O . LEU A 1 277 ? -10.565 -4.865 7.430 1.00 94.50 277 LEU A O 1
ATOM 2096 N N . LEU A 1 278 ? -9.636 -5.630 9.345 1.00 94.25 278 LEU A N 1
ATOM 2097 C CA . LEU A 1 278 ? -10.845 -6.085 10.017 1.00 94.25 278 LEU A CA 1
ATOM 2098 C C . LEU A 1 278 ? -11.270 -5.018 11.025 1.00 94.25 278 LEU A C 1
ATOM 2100 O O . LEU A 1 278 ? -10.442 -4.569 11.818 1.00 94.25 278 LEU A O 1
ATOM 2104 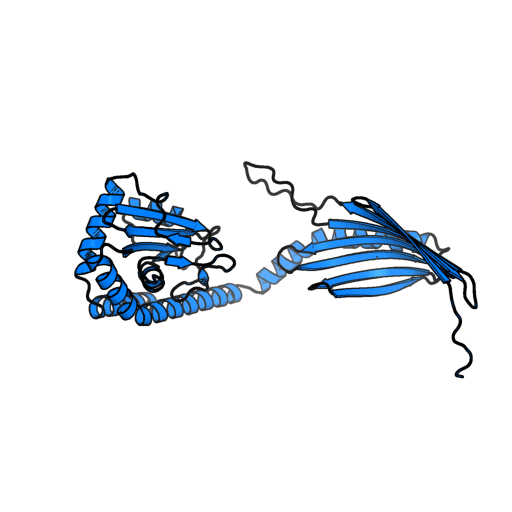N N . VAL A 1 279 ? -12.545 -4.634 11.031 1.00 94.69 279 VAL A N 1
ATOM 2105 C CA . VAL A 1 279 ? -13.119 -3.770 12.072 1.00 94.69 279 VAL A CA 1
ATOM 2106 C C . VAL A 1 279 ? -14.432 -4.369 12.559 1.00 94.69 279 VAL A C 1
ATOM 2108 O O . VAL A 1 279 ? -15.394 -4.465 11.800 1.00 94.69 279 VAL A O 1
ATOM 2111 N N . ARG A 1 280 ? -14.470 -4.717 13.846 1.00 93.81 280 ARG A N 1
ATOM 2112 C CA . ARG A 1 280 ? -15.671 -5.082 14.597 1.00 93.81 280 ARG A CA 1
ATOM 2113 C C . ARG A 1 280 ? -16.124 -3.889 15.429 1.00 93.81 280 ARG A C 1
ATOM 2115 O O . ARG A 1 280 ? -15.346 -3.334 16.214 1.00 93.81 280 ARG A O 1
ATOM 2122 N N . TYR A 1 281 ? -17.377 -3.494 15.270 1.00 93.69 281 TYR A N 1
ATOM 2123 C CA . TYR A 1 281 ? -17.949 -2.334 15.943 1.00 93.69 281 TYR A CA 1
ATOM 2124 C C . TYR A 1 281 ? -19.364 -2.605 16.450 1.00 93.69 281 TYR A C 1
ATOM 2126 O O . TYR A 1 281 ? -20.068 -3.472 15.944 1.00 93.69 281 TYR A O 1
ATOM 2134 N N . LEU A 1 282 ? -19.767 -1.849 17.467 1.00 92.25 282 LEU A N 1
ATOM 2135 C CA . LEU A 1 282 ? -21.132 -1.783 17.963 1.00 92.25 282 LEU A CA 1
ATOM 2136 C C . LEU A 1 282 ? -21.792 -0.515 17.411 1.00 92.25 282 LEU A C 1
ATOM 2138 O O . LEU A 1 282 ? -21.195 0.563 17.465 1.00 92.25 282 LEU A O 1
ATOM 2142 N N . HIS A 1 283 ? -23.010 -0.636 16.900 1.00 91.88 283 HIS A N 1
ATOM 2143 C CA . HIS A 1 283 ? -23.847 0.494 16.513 1.00 91.88 283 HIS A CA 1
ATOM 2144 C C . HIS A 1 283 ? -25.289 0.195 16.914 1.00 91.88 283 HIS A C 1
ATOM 2146 O O . HIS A 1 283 ? -25.782 -0.889 16.632 1.00 91.88 283 HIS A O 1
ATOM 2152 N N . GLU A 1 284 ? -25.936 1.103 17.647 1.00 88.62 284 GLU A N 1
ATOM 2153 C CA . GLU A 1 284 ? -27.317 0.929 18.130 1.00 88.62 284 GLU A CA 1
ATOM 2154 C C . GLU A 1 284 ? -27.560 -0.392 18.905 1.00 88.62 284 GLU A C 1
ATOM 2156 O O . GLU A 1 284 ? -28.676 -0.892 18.993 1.00 88.62 284 GLU A O 1
ATOM 2161 N N . GLY A 1 285 ? -26.510 -0.962 19.515 1.00 83.69 285 GLY A N 1
ATOM 2162 C CA . GLY A 1 285 ? -26.567 -2.232 20.259 1.00 83.69 285 GLY A CA 1
ATOM 2163 C C . GLY A 1 285 ? -26.376 -3.498 19.409 1.00 83.69 285 GLY A C 1
ATOM 2164 O O . GLY A 1 285 ? -26.288 -4.608 19.956 1.00 83.69 285 GLY A O 1
ATOM 2165 N N . GLU A 1 286 ? -26.253 -3.355 18.092 1.00 88.62 286 GLU A N 1
ATOM 2166 C CA . GLU A 1 286 ? -25.937 -4.434 17.157 1.00 88.62 286 GLU A CA 1
ATOM 2167 C C . GLU A 1 286 ? -24.437 -4.490 16.860 1.00 88.62 286 GLU A C 1
ATOM 2169 O O . GLU A 1 286 ? -23.737 -3.473 16.847 1.00 88.62 286 GLU A O 1
ATOM 2174 N N . CYS A 1 287 ? -23.924 -5.706 16.678 1.00 89.69 287 CYS A N 1
ATOM 2175 C CA . CYS A 1 287 ? -22.527 -5.938 16.339 1.00 89.69 287 CYS A CA 1
ATOM 2176 C C . CYS A 1 287 ? -22.385 -6.058 14.829 1.00 89.69 287 CYS A C 1
ATOM 2178 O O . CYS A 1 287 ? -23.104 -6.824 14.193 1.00 89.69 287 CYS A O 1
ATOM 2180 N N . HIS A 1 288 ? -21.408 -5.348 14.288 1.00 92.00 288 HIS A N 1
ATOM 2181 C CA . HIS A 1 288 ? -21.074 -5.376 12.879 1.00 92.00 288 HIS A CA 1
ATOM 2182 C C . HIS A 1 288 ? -19.594 -5.699 12.689 1.00 92.00 288 HIS A C 1
ATOM 2184 O O . HIS A 1 288 ? -18.751 -5.304 13.500 1.00 92.00 288 HIS A O 1
ATOM 2190 N N . GLU A 1 289 ? -19.277 -6.385 11.600 1.00 92.06 289 GLU A N 1
ATOM 2191 C CA . GLU A 1 289 ? -17.932 -6.739 11.183 1.00 92.06 289 GLU A CA 1
ATOM 2192 C C . GLU A 1 289 ? -17.739 -6.367 9.717 1.00 92.06 289 GLU A C 1
ATOM 2194 O O . GLU A 1 289 ? -18.528 -6.731 8.851 1.00 92.06 289 GLU A O 1
ATOM 2199 N N . CYS A 1 290 ? -16.656 -5.652 9.430 1.00 91.69 290 CYS A N 1
ATOM 2200 C CA . CYS A 1 290 ? -16.291 -5.299 8.068 1.00 91.69 290 CYS A CA 1
ATOM 2201 C C . CYS A 1 290 ? -14.829 -5.649 7.795 1.00 91.69 290 CYS A C 1
ATOM 2203 O O . CYS A 1 290 ? -13.938 -5.402 8.615 1.00 91.69 290 CYS A O 1
ATOM 2205 N N . VAL A 1 291 ? -14.587 -6.216 6.613 1.00 93.06 291 VAL A N 1
ATOM 2206 C CA . VAL A 1 291 ? -13.257 -6.572 6.115 1.00 93.06 291 VAL A CA 1
ATOM 2207 C C . VAL A 1 291 ? -12.979 -5.763 4.859 1.00 93.06 291 VAL A C 1
ATOM 2209 O O . VAL A 1 291 ? -13.737 -5.803 3.894 1.00 93.06 291 VAL A O 1
ATOM 2212 N N . VAL A 1 292 ? -11.874 -5.020 4.858 1.00 93.50 292 VAL A N 1
ATOM 2213 C CA . VAL A 1 292 ? -11.507 -4.136 3.746 1.00 93.50 292 VAL A CA 1
ATOM 2214 C C . VAL A 1 292 ? -10.047 -4.351 3.364 1.00 93.50 292 VAL A C 1
ATOM 2216 O O . VAL A 1 292 ? -9.168 -4.330 4.225 1.00 93.50 292 VAL A O 1
ATOM 2219 N N . SER A 1 293 ? -9.764 -4.471 2.066 1.00 92.81 293 SER A N 1
ATOM 2220 C CA . SER A 1 293 ? -8.399 -4.563 1.523 1.00 92.81 293 SER A CA 1
ATOM 2221 C C . SER A 1 293 ? -7.541 -3.341 1.867 1.00 92.81 293 SER A C 1
ATOM 2223 O O . SER A 1 293 ? -8.077 -2.279 2.186 1.00 92.81 293 SER A O 1
ATOM 2225 N N . ASP A 1 294 ? -6.214 -3.458 1.794 1.00 92.12 294 ASP A N 1
ATOM 2226 C CA . ASP A 1 294 ? -5.282 -2.373 2.137 1.00 92.12 294 ASP A CA 1
ATOM 2227 C C . ASP A 1 294 ? -5.609 -1.025 1.468 1.00 92.12 294 ASP A C 1
ATOM 2229 O O . ASP A 1 294 ? -5.644 0.011 2.118 1.00 92.12 294 ASP A O 1
ATOM 2233 N N . THR A 1 295 ? -5.952 -1.031 0.181 1.00 90.88 295 THR A N 1
ATOM 2234 C CA . THR A 1 295 ? -6.261 0.198 -0.575 1.00 90.88 295 THR A CA 1
ATOM 2235 C C . THR A 1 295 ? -7.759 0.482 -0.713 1.00 90.88 295 THR A C 1
ATOM 2237 O O . THR A 1 295 ? -8.146 1.451 -1.376 1.00 90.88 295 THR A O 1
ATOM 2240 N N . GLY A 1 296 ? -8.609 -0.354 -0.111 1.00 89.69 296 GLY A N 1
ATOM 2241 C CA . GLY A 1 296 ? -10.063 -0.256 -0.187 1.00 89.69 296 GLY A CA 1
ATOM 2242 C C . GLY A 1 296 ? -10.647 0.842 0.705 1.00 89.69 296 GLY A C 1
ATOM 2243 O O . GLY A 1 296 ? -10.097 1.185 1.752 1.00 89.69 296 GLY A O 1
ATOM 2244 N N . THR A 1 297 ? -11.799 1.377 0.299 1.00 92.38 297 THR A N 1
ATOM 2245 C CA . THR A 1 297 ? -12.581 2.330 1.098 1.00 92.38 297 THR A CA 1
ATOM 2246 C C . THR A 1 297 ? -13.305 1.619 2.237 1.00 92.38 297 THR A C 1
ATOM 2248 O O . THR A 1 297 ? -13.961 0.609 1.995 1.00 92.38 297 THR A O 1
ATOM 2251 N N . LEU A 1 298 ? -13.258 2.182 3.445 1.00 91.81 298 LEU A N 1
ATOM 2252 C CA . LEU A 1 298 ? -14.094 1.755 4.570 1.00 91.81 298 LEU A CA 1
ATOM 2253 C C . LEU A 1 298 ? -15.115 2.851 4.878 1.00 91.81 298 LEU A C 1
ATOM 2255 O O . LEU A 1 298 ? -14.727 3.993 5.125 1.00 91.81 298 LEU A O 1
ATOM 2259 N N . ALA A 1 299 ? -16.398 2.498 4.897 1.00 92.31 299 ALA A N 1
ATOM 2260 C CA . ALA A 1 299 ? -17.478 3.364 5.350 1.00 92.31 299 ALA A CA 1
ATOM 2261 C C . ALA A 1 299 ? -18.393 2.563 6.283 1.00 92.31 299 ALA A C 1
ATOM 2263 O O . ALA A 1 299 ? -19.047 1.630 5.834 1.00 92.31 299 ALA A O 1
ATOM 2264 N N . ALA A 1 300 ? -18.427 2.928 7.563 1.00 89.75 300 ALA A N 1
ATOM 2265 C CA . ALA A 1 300 ? -19.303 2.311 8.558 1.00 89.75 300 ALA A CA 1
ATOM 2266 C C . ALA A 1 300 ? -19.989 3.396 9.412 1.00 89.75 300 ALA A C 1
ATOM 2268 O O . ALA A 1 300 ? -19.414 4.479 9.594 1.00 89.75 300 ALA A O 1
ATOM 2269 N N . PRO A 1 301 ? -21.209 3.161 9.926 1.00 87.50 301 PRO A N 1
ATOM 2270 C CA . PRO A 1 301 ? -21.971 1.910 9.890 1.00 87.50 301 PRO A CA 1
ATOM 2271 C C . PRO A 1 301 ? -22.617 1.621 8.523 1.00 87.50 301 PRO A C 1
ATOM 2273 O O . PRO A 1 301 ? -23.075 2.536 7.837 1.00 87.50 301 PRO A O 1
ATOM 2276 N N . SER A 1 302 ? -22.650 0.344 8.141 1.00 83.44 302 SER A N 1
ATOM 2277 C CA . SER A 1 302 ? -23.357 -0.177 6.965 1.00 83.44 302 SER A CA 1
ATOM 2278 C C . SER A 1 302 ? -24.267 -1.320 7.408 1.00 83.44 302 SER A C 1
ATOM 2280 O O . SER A 1 302 ? -23.839 -2.213 8.135 1.00 83.44 302 SER A O 1
ATOM 2282 N N . GLY A 1 303 ? -25.524 -1.316 6.958 1.00 73.12 303 GLY A N 1
ATOM 2283 C CA . GLY A 1 303 ? -26.495 -2.355 7.327 1.00 73.12 303 GLY A CA 1
ATOM 2284 C C . GLY A 1 303 ? -26.158 -3.753 6.793 1.00 73.12 303 GLY A C 1
ATOM 2285 O O . GLY A 1 303 ? -26.755 -4.723 7.235 1.00 73.12 303 GLY A O 1
ATOM 2286 N N . ALA A 1 304 ? -25.209 -3.871 5.858 1.00 76.50 304 ALA A N 1
ATOM 2287 C CA . ALA A 1 304 ? -24.769 -5.155 5.308 1.00 76.50 304 ALA A CA 1
ATOM 2288 C C . ALA A 1 304 ? -23.743 -5.886 6.193 1.00 76.50 304 ALA A C 1
ATOM 2290 O O . ALA A 1 304 ? -23.481 -7.061 5.965 1.00 76.50 304 ALA A O 1
ATOM 2291 N N . ASP A 1 305 ? -23.172 -5.202 7.187 1.00 80.56 305 ASP A N 1
ATOM 2292 C CA . ASP A 1 305 ? -22.032 -5.699 7.964 1.00 80.56 305 ASP A CA 1
ATOM 2293 C C . ASP A 1 305 ? -22.464 -6.398 9.267 1.00 80.56 305 ASP A C 1
ATOM 2295 O O . ASP A 1 305 ? -21.633 -6.629 10.138 1.00 80.56 305 ASP A O 1
ATOM 2299 N N . VAL A 1 306 ? -23.760 -6.659 9.474 1.00 83.25 306 VAL A N 1
ATOM 2300 C CA . VAL A 1 306 ? -24.273 -7.238 10.731 1.00 83.25 306 VAL A CA 1
ATOM 2301 C C . VAL A 1 306 ? -23.673 -8.629 10.956 1.00 83.25 306 VAL A C 1
ATOM 2303 O O . VAL A 1 306 ? -23.714 -9.487 10.077 1.00 83.25 306 VAL A O 1
ATOM 2306 N N . VAL A 1 307 ? -23.131 -8.865 12.151 1.00 83.25 307 VAL A N 1
ATOM 2307 C CA . VAL A 1 307 ? -22.589 -10.172 12.541 1.00 83.25 307 VAL A CA 1
ATOM 2308 C C . VAL A 1 307 ? -23.740 -11.115 12.876 1.00 83.25 307 VAL A C 1
ATOM 2310 O O . VAL A 1 307 ? -24.446 -10.909 13.863 1.00 83.25 307 VAL A O 1
ATOM 2313 N N . GLU A 1 308 ? -23.904 -12.172 12.081 1.00 80.12 308 GLU A N 1
ATOM 2314 C CA . GLU A 1 308 ? -24.932 -13.198 12.311 1.00 80.12 308 GLU A CA 1
ATOM 2315 C C . GLU A 1 308 ? -24.541 -14.202 13.409 1.00 80.12 308 GLU A C 1
ATOM 2317 O O . GLU A 1 308 ? -25.415 -14.790 14.046 1.00 80.12 308 GLU A O 1
ATOM 2322 N N . ASP A 1 309 ? -23.240 -14.395 13.661 1.00 84.50 309 ASP A N 1
ATOM 2323 C CA . ASP A 1 309 ? -22.762 -15.339 14.672 1.00 84.50 309 ASP A CA 1
ATOM 2324 C C . ASP A 1 309 ? -23.019 -14.808 16.101 1.00 84.50 309 ASP A C 1
ATOM 2326 O O . ASP A 1 309 ? -22.404 -13.816 16.527 1.00 84.50 309 ASP A O 1
ATOM 2330 N N . PRO A 1 310 ? -23.890 -15.470 16.892 1.00 80.62 310 PRO A N 1
ATOM 2331 C CA . PRO A 1 310 ? -24.230 -15.020 18.236 1.00 80.62 310 PRO A CA 1
ATOM 2332 C C . PRO A 1 310 ? -23.043 -15.087 19.205 1.00 80.62 310 PRO A C 1
ATOM 2334 O O . PRO A 1 310 ? -22.995 -14.299 20.153 1.00 80.62 310 PRO A O 1
ATOM 2337 N N . ALA A 1 311 ? -22.077 -15.988 18.989 1.00 83.19 311 ALA A N 1
ATOM 2338 C CA . ALA A 1 311 ? -20.907 -16.108 19.853 1.00 83.19 311 ALA A CA 1
ATOM 2339 C C . ALA A 1 311 ? -20.016 -14.868 19.715 1.00 83.19 311 ALA A C 1
ATOM 2341 O O . ALA A 1 311 ? -19.710 -14.210 20.713 1.00 83.19 311 ALA A O 1
ATOM 2342 N N . VAL A 1 312 ? -19.691 -14.486 18.478 1.00 81.06 312 VAL A N 1
ATOM 2343 C CA . VAL A 1 312 ? -18.872 -13.302 18.177 1.00 81.06 312 VAL A CA 1
ATOM 2344 C C . VAL A 1 312 ? -19.581 -12.017 18.608 1.00 81.06 312 VAL A C 1
ATOM 2346 O O . VAL A 1 312 ? -18.958 -11.147 19.220 1.00 81.06 312 VAL A O 1
ATOM 2349 N N . ALA A 1 313 ? -20.894 -11.916 18.383 1.00 82.62 313 ALA A N 1
ATOM 2350 C CA . ALA A 1 313 ? -21.688 -10.776 18.834 1.00 82.62 313 ALA A CA 1
ATOM 2351 C C . ALA A 1 313 ? -21.703 -10.650 20.370 1.00 82.62 313 ALA A C 1
ATOM 2353 O O . ALA A 1 313 ? -21.537 -9.556 20.915 1.00 82.62 313 ALA A O 1
ATOM 2354 N N . SER A 1 314 ? -21.852 -11.763 21.096 1.00 82.75 314 SER A N 1
ATOM 2355 C CA . SER A 1 314 ? -21.812 -11.754 22.565 1.00 82.75 314 SER A CA 1
ATOM 2356 C C . SER A 1 314 ? -20.434 -11.367 23.116 1.00 82.75 314 SER A C 1
ATOM 2358 O O . SER A 1 314 ? -20.355 -10.562 24.044 1.00 82.75 314 SER A O 1
ATOM 2360 N N . ALA A 1 315 ? -19.352 -11.853 22.498 1.00 84.56 315 ALA A N 1
ATOM 2361 C CA . ALA A 1 315 ? -17.981 -11.507 22.864 1.00 84.56 315 ALA A CA 1
ATOM 2362 C C . ALA A 1 315 ? -17.679 -10.025 22.598 1.00 84.56 315 ALA A C 1
ATOM 2364 O O . ALA A 1 315 ? -17.085 -9.346 23.436 1.00 84.56 315 ALA A O 1
ATOM 2365 N N . ALA A 1 316 ? -18.144 -9.495 21.464 1.00 83.25 316 ALA A N 1
ATOM 2366 C CA . ALA A 1 316 ? -17.999 -8.085 21.130 1.00 83.25 316 ALA A CA 1
ATOM 2367 C C . ALA A 1 316 ? -18.7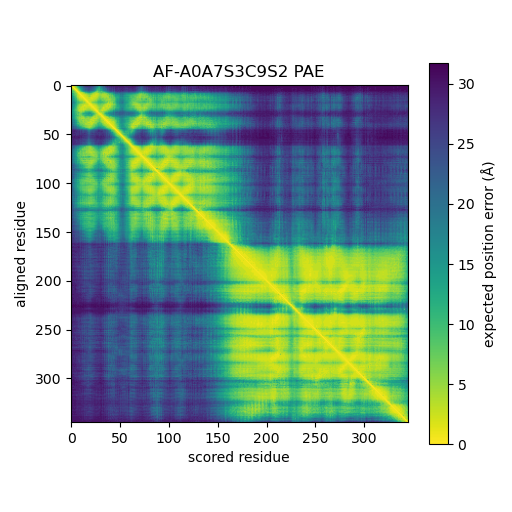70 -7.180 22.108 1.00 83.25 316 ALA A C 1
ATOM 2369 O O . ALA A 1 316 ? -18.236 -6.163 22.554 1.00 83.25 316 ALA A O 1
ATOM 2370 N N . ARG A 1 317 ? -19.989 -7.569 22.508 1.00 84.75 317 ARG A N 1
ATOM 2371 C CA . ARG A 1 317 ? -20.760 -6.864 23.549 1.00 84.75 317 ARG A CA 1
ATOM 2372 C C . ARG A 1 317 ? -20.073 -6.910 24.913 1.00 84.75 317 ARG A C 1
ATOM 2374 O O . ARG A 1 317 ? -19.983 -5.878 25.570 1.00 84.75 317 ARG A O 1
ATOM 2381 N N . GLY A 1 318 ? -19.559 -8.073 25.319 1.00 84.38 318 GLY A N 1
ATOM 2382 C CA . GLY A 1 318 ? -18.797 -8.221 26.563 1.00 84.38 318 GLY A CA 1
ATOM 2383 C C . GLY A 1 318 ? -17.575 -7.303 26.592 1.00 84.38 318 GLY A C 1
ATOM 2384 O O . GLY A 1 318 ? -17.399 -6.527 27.528 1.00 84.38 318 GLY A O 1
ATOM 2385 N N . ARG A 1 319 ? -16.800 -7.292 25.505 1.00 83.75 319 ARG A N 1
ATOM 2386 C CA . ARG A 1 319 ? -15.624 -6.429 25.369 1.00 83.75 319 ARG A CA 1
ATOM 2387 C C . ARG A 1 319 ? -15.979 -4.940 25.346 1.00 83.75 319 ARG A C 1
ATOM 2389 O O . ARG A 1 319 ? -15.258 -4.133 25.923 1.00 83.75 319 ARG A O 1
ATOM 2396 N N . ALA A 1 320 ? -17.101 -4.560 24.731 1.00 83.00 320 ALA A N 1
ATOM 2397 C CA . ALA A 1 320 ? -17.582 -3.179 24.763 1.00 83.00 320 ALA A CA 1
ATOM 2398 C C . ALA A 1 320 ? -17.873 -2.700 26.199 1.00 83.00 320 ALA A C 1
ATOM 2400 O O . ALA A 1 320 ? -17.502 -1.579 26.541 1.00 83.00 320 ALA A O 1
ATOM 2401 N N . LEU A 1 321 ? -18.465 -3.557 27.043 1.00 82.88 321 LEU A N 1
ATOM 2402 C CA . LEU A 1 321 ? -18.732 -3.260 28.458 1.00 82.88 321 LEU A CA 1
ATOM 2403 C C . LEU A 1 321 ? -17.440 -3.120 29.274 1.00 82.88 321 LEU A C 1
ATOM 2405 O O . LEU A 1 321 ? -17.305 -2.180 30.055 1.00 82.88 321 LEU A O 1
ATOM 2409 N N . GLU A 1 322 ? -16.464 -4.007 29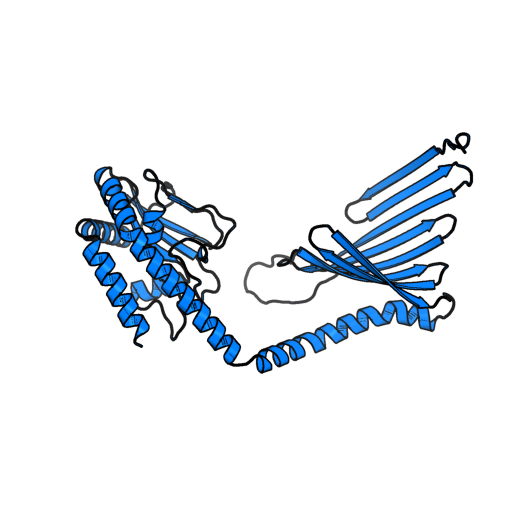.065 1.00 82.69 322 GLU A N 1
ATOM 2410 C CA . GLU A 1 322 ? -15.141 -3.910 29.706 1.00 82.69 322 GLU A CA 1
ATOM 2411 C C . GLU A 1 322 ? -14.452 -2.577 29.372 1.00 82.69 322 GLU A C 1
ATOM 2413 O O . GLU A 1 322 ? -13.892 -1.903 30.240 1.00 82.69 322 GLU A O 1
ATOM 2418 N N . MET A 1 323 ? -14.572 -2.142 28.116 1.00 78.69 323 MET A N 1
ATOM 2419 C CA . MET A 1 323 ? -13.992 -0.895 27.625 1.00 78.69 323 MET A CA 1
ATOM 2420 C C . MET A 1 323 ? -14.654 0.367 28.210 1.00 78.69 323 MET A C 1
ATOM 2422 O O . MET A 1 323 ? -14.048 1.442 28.169 1.00 78.69 323 MET A O 1
ATOM 2426 N N . GLU A 1 324 ? -15.862 0.310 28.776 1.00 74.12 324 GLU A N 1
ATOM 2427 C CA . GLU A 1 324 ? -16.469 1.489 29.420 1.00 74.12 324 GLU A CA 1
ATOM 2428 C C . GLU A 1 324 ? -15.718 1.912 30.693 1.00 74.12 324 GLU A C 1
ATOM 2430 O O . GLU A 1 324 ? -15.637 3.110 30.999 1.00 74.12 324 GLU A O 1
ATOM 2435 N N . GLY A 1 325 ? -15.118 0.940 31.387 1.00 70.62 325 GLY A N 1
ATOM 2436 C CA . GLY A 1 325 ? -14.353 1.136 32.619 1.00 70.62 325 GLY A CA 1
ATOM 2437 C C . GLY A 1 325 ? -12.906 1.590 32.415 1.00 70.62 325 GLY A C 1
ATOM 2438 O O . GLY A 1 325 ? -12.293 2.089 33.356 1.00 70.62 325 GLY A O 1
ATOM 2439 N N . GLU A 1 326 ? -12.352 1.472 31.206 1.00 76.94 326 GLU A N 1
ATOM 2440 C CA . GLU A 1 326 ? -10.951 1.823 30.949 1.00 76.94 326 GLU A CA 1
ATOM 2441 C C . GLU A 1 326 ? -10.691 3.333 31.094 1.00 76.94 326 GLU A C 1
ATOM 2443 O O . GLU A 1 326 ? -11.313 4.190 30.441 1.00 76.94 326 GLU A O 1
ATOM 2448 N N . ALA A 1 327 ? -9.712 3.671 31.934 1.00 75.88 327 ALA A N 1
ATOM 2449 C CA . ALA A 1 327 ? -9.161 5.013 32.020 1.00 75.88 327 ALA A CA 1
ATOM 2450 C C . ALA A 1 327 ? -8.052 5.217 30.978 1.00 75.88 327 ALA A C 1
ATOM 2452 O O . ALA A 1 327 ? -7.280 4.314 30.659 1.00 75.88 327 ALA A O 1
ATOM 2453 N N . ALA A 1 328 ? -7.939 6.448 30.472 1.00 72.44 328 ALA A N 1
ATOM 2454 C CA . ALA A 1 328 ? -6.903 6.806 29.504 1.00 72.44 328 ALA A CA 1
ATOM 2455 C C . ALA A 1 328 ? -5.492 6.619 30.059 1.00 72.44 328 ALA A C 1
ATOM 2457 O O . ALA A 1 328 ? -4.595 6.206 29.333 1.00 72.44 328 ALA A O 1
ATOM 2458 N N . GLU A 1 329 ? -5.308 6.907 31.344 1.00 72.69 329 GLU A N 1
ATOM 2459 C CA . GLU A 1 329 ? -4.019 6.772 32.014 1.00 72.69 329 GLU A CA 1
ATOM 2460 C C . GLU A 1 329 ? -3.577 5.311 32.105 1.00 72.69 329 GLU A C 1
ATOM 2462 O O . GLU A 1 329 ? -2.410 5.020 31.859 1.00 72.69 329 GLU A O 1
ATOM 2467 N N . ASP A 1 330 ? -4.504 4.392 32.379 1.00 78.88 330 ASP A N 1
ATOM 2468 C CA . ASP A 1 330 ? -4.211 2.960 32.465 1.00 78.88 330 ASP A CA 1
ATOM 2469 C C . ASP A 1 330 ? -3.877 2.378 31.092 1.00 78.88 330 ASP A C 1
ATOM 2471 O O . ASP A 1 330 ? -2.906 1.634 30.957 1.00 78.88 330 ASP A O 1
ATOM 2475 N N . LEU A 1 331 ? -4.605 2.799 30.053 1.00 77.62 331 LEU A N 1
ATOM 2476 C CA . LEU A 1 331 ? -4.332 2.404 28.673 1.00 77.62 331 LEU A CA 1
ATOM 2477 C C . LEU A 1 331 ? -2.964 2.917 28.202 1.00 77.62 331 LEU A C 1
ATOM 2479 O O . LEU A 1 331 ? -2.179 2.172 27.623 1.00 77.62 331 LEU A O 1
ATOM 2483 N N . VAL A 1 332 ? -2.642 4.181 28.488 1.00 75.19 332 VAL A N 1
ATOM 2484 C CA . VAL A 1 332 ? -1.338 4.766 28.147 1.00 75.19 332 VAL A CA 1
ATOM 2485 C C . VAL A 1 332 ? -0.215 4.081 28.927 1.00 75.19 332 VAL A C 1
ATOM 2487 O O . VAL A 1 332 ? 0.820 3.767 28.346 1.00 75.19 332 VAL A O 1
ATOM 2490 N N . ARG A 1 333 ? -0.411 3.778 30.216 1.00 80.44 333 ARG A N 1
ATOM 2491 C CA . ARG A 1 333 ? 0.557 3.006 31.013 1.00 80.44 333 ARG A CA 1
ATOM 2492 C C . ARG A 1 333 ? 0.759 1.597 30.461 1.00 80.44 333 ARG A C 1
ATOM 2494 O O . ARG A 1 333 ? 1.899 1.138 30.427 1.00 80.44 333 ARG A O 1
ATOM 2501 N N . ALA A 1 334 ? -0.304 0.932 30.012 1.00 78.31 334 ALA A N 1
ATOM 2502 C CA . ALA A 1 334 ? -0.223 -0.377 29.371 1.00 78.31 334 ALA A CA 1
ATOM 2503 C C . ALA A 1 334 ? 0.559 -0.307 28.051 1.00 78.31 334 ALA A C 1
ATOM 2505 O O . ALA A 1 334 ? 1.495 -1.078 27.865 1.00 78.31 334 ALA A O 1
ATOM 2506 N N . LEU A 1 335 ? 0.264 0.676 27.194 1.00 74.44 335 LEU A N 1
ATOM 2507 C CA . LEU A 1 335 ? 0.976 0.892 25.930 1.00 74.44 335 LEU A CA 1
ATOM 2508 C C . LEU A 1 335 ? 2.460 1.215 26.141 1.00 74.44 335 LEU A C 1
ATOM 2510 O O . LEU A 1 335 ? 3.310 0.686 25.431 1.00 74.44 335 LEU A O 1
ATOM 2514 N N . ILE A 1 336 ? 2.790 2.040 27.139 1.00 76.19 336 ILE A N 1
ATOM 2515 C CA . ILE A 1 336 ? 4.183 2.353 27.489 1.00 76.19 336 ILE A CA 1
ATOM 2516 C C . ILE A 1 336 ? 4.892 1.112 28.032 1.00 76.19 336 ILE A C 1
ATOM 2518 O O . ILE A 1 336 ? 6.031 0.853 27.653 1.00 76.19 336 ILE A O 1
ATOM 2522 N N . ARG A 1 337 ? 4.240 0.327 28.900 1.00 75.81 337 ARG A N 1
ATOM 2523 C CA . ARG A 1 337 ? 4.815 -0.913 29.438 1.00 75.81 337 ARG A CA 1
ATOM 2524 C C . ARG A 1 337 ? 5.045 -1.940 28.333 1.00 75.81 337 ARG A C 1
ATOM 2526 O O . ARG A 1 337 ? 6.103 -2.557 28.319 1.00 75.81 337 ARG A O 1
ATOM 2533 N N . GLU A 1 338 ? 4.099 -2.110 27.416 1.00 68.94 338 GLU A N 1
ATOM 2534 C CA . GLU A 1 338 ? 4.272 -2.992 26.263 1.00 68.94 338 GLU A CA 1
ATOM 2535 C C . GLU A 1 338 ? 5.370 -2.497 25.326 1.00 68.94 338 GLU A C 1
ATOM 2537 O O . GLU A 1 338 ? 6.196 -3.295 24.899 1.00 68.94 338 GLU A O 1
ATOM 2542 N N . GLY A 1 339 ? 5.420 -1.195 25.034 1.00 62.41 339 GLY A N 1
ATOM 2543 C CA . GLY A 1 339 ? 6.486 -0.604 24.227 1.00 62.41 339 GLY A CA 1
ATOM 2544 C C . GLY A 1 339 ? 7.865 -0.770 24.870 1.00 62.41 339 GLY A C 1
ATOM 2545 O O . GLY A 1 339 ? 8.828 -1.069 24.174 1.00 62.41 339 GLY A O 1
ATOM 2546 N N . ALA A 1 340 ? 7.957 -0.639 26.197 1.00 58.03 340 ALA A N 1
ATOM 2547 C CA . ALA A 1 340 ? 9.196 -0.822 26.949 1.00 58.03 340 ALA A CA 1
ATOM 2548 C C . ALA A 1 340 ? 9.617 -2.296 27.054 1.00 58.03 340 ALA A C 1
ATOM 2550 O O . ALA A 1 340 ? 10.797 -2.596 26.905 1.00 58.03 340 ALA A O 1
ATOM 2551 N N . ALA A 1 341 ? 8.673 -3.217 27.272 1.00 57.81 341 ALA A N 1
ATOM 2552 C CA . ALA A 1 341 ? 8.945 -4.655 27.283 1.00 57.81 341 ALA A CA 1
ATOM 2553 C C . ALA A 1 341 ? 9.408 -5.153 25.904 1.00 57.81 341 ALA A C 1
ATOM 2555 O O . ALA A 1 341 ? 10.303 -5.980 25.825 1.00 57.81 341 ALA A O 1
ATOM 2556 N N . LYS A 1 342 ? 8.846 -4.592 24.826 1.00 54.25 342 LYS A N 1
ATOM 2557 C CA . LYS A 1 342 ? 9.180 -4.933 23.435 1.00 54.25 342 LYS A CA 1
ATOM 2558 C C . LYS A 1 342 ? 10.471 -4.276 22.917 1.00 54.25 342 LYS A C 1
ATOM 2560 O O . LYS A 1 342 ? 10.907 -4.636 21.834 1.00 54.25 342 LYS A O 1
ATOM 2565 N N . ALA A 1 343 ? 11.049 -3.310 23.639 1.00 45.34 343 ALA A N 1
ATOM 2566 C CA . ALA A 1 343 ? 12.308 -2.638 23.281 1.00 45.34 343 ALA A CA 1
ATOM 2567 C C . ALA A 1 343 ? 13.527 -3.147 24.080 1.00 45.34 343 ALA A C 1
ATOM 2569 O O . ALA A 1 343 ? 14.636 -2.658 23.869 1.00 45.34 343 ALA A O 1
ATOM 2570 N N . GLY A 1 344 ? 13.309 -4.052 25.042 1.00 37.66 344 GLY A N 1
ATOM 2571 C CA . GLY A 1 344 ? 14.343 -4.625 25.911 1.00 37.66 344 GLY A CA 1
ATOM 2572 C C . GLY A 1 344 ? 14.661 -6.105 25.656 1.00 37.66 344 GLY A C 1
ATOM 2573 O O . GLY A 1 344 ? 15.535 -6.634 26.341 1.00 37.66 344 GLY A O 1
ATOM 2574 N N . GLU A 1 345 ? 13.964 -6.748 24.716 1.00 38.25 345 GLU A N 1
ATOM 2575 C CA . GLU A 1 345 ? 14.333 -8.031 24.088 1.00 38.25 345 GLU A CA 1
ATOM 2576 C C . GLU A 1 345 ? 15.012 -7.761 22.745 1.00 38.25 345 GLU A C 1
ATOM 2578 O O . GLU A 1 345 ? 15.984 -8.488 22.438 1.00 38.25 345 GLU A O 1
#

Mean predicted aligned error: 16.04 Å

Organism: NCBI:txid1461544

Sequence (345 aa):
DPHNTQSGCRLTFTGQRKNRAWAFDTYAGKVMGFSGQGTALLPLPGGGKRSVEEEEVPRAKTFVGKCAFKARTDALDLEVSASRKDPGTQVSLGWGAAISHRGLFWRLRAGHLGQRFFVPVCLSTQVTALPALAATFTLPPILCWLGSYLVPPARRLLERLQGPGAREVEQDELEAGFRGAAGDCVLMAGPALRKRKAASKDGGLVVVRAVYGDLDAFMSEEAGGGALGRRGDALRWLDVTLPVQFLCKGNKILIHGGASKQHLMGFCRVDAEEPRLLVRYLHEGECHECVVSDTGTLAAPSGADVVEDPAVASAARGRALEMEGEAAEDLVRALIREGAAKAGE

Foldseek 3Di:
DVPDPWPKDKDKDWDDDPFKIKIKIWIDTPDTKIKIKIKGKDQDDDDDDDPDPDDDDPPDSQKIWMWMWMDIPVKTKTKTKMWGQDPPFRKIWMWMWMQMQQAIWIWTWIDHPRDIDIDIDGDDRDPPPPVSVCCRPPVVVVVVVVCVVPVVVVVVVVVVVVHCVVVVVVLVQQLVLQVQLLVLLLVQLVLLLVLQLVQVVVLAKHWLWKKKAQVVLVVVCVVVVNDDCDDPSFRRMDTCSRVQSSQDDPRKHKDAFDDFPCPRRSHHDGPHPWIKMWIWIGGSLFIFIDIATRRGIDIDDDPVRTDPDPVVSVVSVVSSVVSSPDDSVVVSVVSVVVSVVVVVD

Secondary structure (DSSP, 8-state):
-TT-----EEEEEEEEETTEEEEEEEEESSS-EEEEEEEEEEEE--------SS--------EEEEEEEEEETTEEEEEEEEEEE-TTT--EEEEEEEEETTEEEEEEEEEETTEEEEEEEEEES-TT-HHHHHHHHHHHHHHHHHHHHHHHHHHHHHHHHHHHHHHHHHHHHHHHHHHHHHHHHHHHHHHHHHHHHHHHHTT--EEEEEEEE-HHHHHHHHHHT----EETTEE-EEE-HHHHHHH-BTTBEEE-SSS-GGGSTT------SS-EEEEEEEETTEEEEEEEETTS-EEES-GGGB---HHHHHHHHHHHHHHHS--HHHHHHHHHHHHHHTT--

Solvent-accessible surface area (backbone atoms only — not comparable to full-atom values): 18808 Å² total; per-residue (Å²): 124,97,86,70,85,76,84,52,53,72,51,78,50,72,50,78,51,102,49,35,41,36,38,39,34,41,38,46,50,102,64,74,40,46,37,38,38,41,37,38,56,40,83,41,94,66,88,78,89,75,92,66,89,80,78,94,71,80,74,76,78,43,25,42,30,36,39,35,41,35,44,39,78,90,41,50,36,45,33,44,30,40,35,36,53,47,88,91,73,61,35,29,47,30,44,28,35,31,46,34,81,74,13,34,31,39,35,44,34,42,28,50,89,89,45,77,50,73,50,79,45,80,77,38,66,61,72,82,44,64,68,60,52,49,48,56,67,50,46,58,62,51,50,54,54,51,44,64,66,50,45,60,58,50,50,53,49,49,54,60,71,53,37,71,64,55,53,53,53,53,49,52,51,50,51,50,34,45,53,49,15,53,53,42,40,57,71,38,40,57,63,16,50,51,48,37,56,53,17,58,76,69,40,28,48,30,61,61,43,24,39,40,14,30,59,70,59,48,56,55,24,69,74,64,77,53,90,64,52,47,69,82,93,45,40,30,37,44,82,31,31,62,41,54,36,46,60,45,54,93,55,30,37,76,44,76,47,82,48,61,51,44,76,41,78,34,35,41,83,50,68,35,98,69,38,28,36,40,39,32,30,34,43,73,86,43,41,30,48,49,78,35,52,43,45,45,62,44,70,39,84,50,91,84,28,60,54,83,52,66,68,62,35,50,51,46,52,53,50,46,58,59,56,71,73,63,50,56,66,58,54,42,52,48,52,50,51,52,53,52,60,69,72,75,116

InterPro domains:
  IPR024586 DnaJ-like protein C11, C-terminal [PF11875] (168-301)
  IPR052243 Mitochondrial inner membrane organizing protein [PTHR44157] (64-307)

Nearest PDB structures (foldseek):
  6ehb-assembly1_C  TM=5.304E-01  e=2.606E-01  Vibrio cholerae O395
  8k1a-assembly1_D  TM=3.168E-01  e=3.230E+00  Blautia pseudococcoides

pLDDT: mean 77.98, std 14.21, range [31.2, 94.94]